Protein AF-A0A137S9W8-F1 (afdb_monomer)

Secondary structure (DSSP, 8-state):
---S-S-TT--EEHHHH---TTEEE-SS-EE--GGG-S-GGGGEET--TT-SSS--EEE-SS-EE-TT--EE-STTTT--TTSS--S-GGGS--GGGTTPPP-------EEE-TTSGGGEEEETTTTEEEEESS-HHHHHHHHHH-GGGS-HHHHHHHHHHHTSS-HHHHHHHHHHHT--

Foldseek 3Di:
DAAPDPDQVDWDACVVFDDQPLEAEEAQATERARVPRDTCNVLEPPRDSPDPPFAGEYAYYPHYHYHNHHDDTQALVQQAPPDPGRDNLVPPPDPVSPVPDRSGDGPHHHHAYHNGDQQFDWDDVVIDTDDGPDDPVLSVLCVVLVVVPADPVLCVVCVVVVPDPPSVVVSVSSVPPVVD

Sequence (180 aa):
MNNYFESPFVGKSLKEQVTNPNIIVGEHSYYSGYYHNHSFDDCARYLLPDRTDVDKLIIGSYCSIGSGAVFMMAGHQGHQPQWISTFPFFYQGNENFADAKDGFQRAGDTVIGNDVEPYSIVGSNPAKHIRYRFTEQKIAILLEIQWWTWTEEQLKGAMPLMCSEDIDGLHRYWQNQVLE

pLDDT: mean 89.84, std 10.98, range [37.12, 98.44]

Solvent-accessible surface area (backbone atoms only — not comparable to full-atom values): 10707 Å² total; per-residue (Å²): 132,78,57,71,37,94,40,85,88,50,60,45,52,41,81,81,54,57,74,44,78,46,55,46,72,33,59,83,13,30,40,34,30,36,92,58,27,52,59,63,50,75,26,44,37,72,59,61,60,90,54,85,93,59,62,34,43,37,37,30,30,57,28,85,42,63,53,72,54,77,46,86,45,50,45,48,75,24,36,31,86,88,48,100,58,49,70,48,50,51,78,65,84,47,78,94,36,69,86,44,66,81,41,62,47,80,74,59,64,48,76,39,39,52,60,29,50,91,48,47,41,69,48,73,89,75,74,38,84,72,46,63,78,60,55,73,70,58,46,51,52,51,68,69,66,42,70,91,77,53,53,72,69,58,46,61,74,41,42,75,41,75,75,52,88,48,60,68,57,44,51,53,45,41,63,69,71,68,72,109

Mean predicted aligned error: 6.51 Å

Structure (mmCIF, N/CA/C/O backbone):
data_AF-A0A137S9W8-F1
#
_entry.id   AF-A0A137S9W8-F1
#
loop_
_atom_site.group_PDB
_atom_site.id
_atom_site.type_symbol
_atom_site.label_atom_id
_atom_site.label_alt_id
_atom_site.label_comp_id
_atom_site.label_asym_id
_atom_site.label_entity_id
_atom_site.label_seq_id
_atom_site.pdbx_PDB_ins_code
_atom_site.Cartn_x
_atom_site.Cartn_y
_atom_site.Cartn_z
_atom_site.occupancy
_atom_site.B_iso_or_equiv
_atom_site.auth_seq_id
_atom_site.auth_comp_id
_atom_site.auth_asym_id
_atom_site.auth_atom_id
_atom_site.pdbx_PDB_model_num
ATOM 1 N N . MET A 1 1 ? 17.207 18.873 -1.530 1.00 61.81 1 MET A N 1
ATOM 2 C CA . MET A 1 1 ? 15.751 18.654 -1.642 1.00 61.81 1 MET A CA 1
ATOM 3 C C . MET A 1 1 ? 15.122 19.144 -0.359 1.00 61.81 1 MET A C 1
ATOM 5 O O . MET A 1 1 ? 15.676 18.853 0.695 1.00 61.81 1 MET A O 1
ATOM 9 N N . ASN A 1 2 ? 14.035 19.908 -0.445 1.00 86.75 2 ASN A N 1
ATOM 10 C CA . ASN A 1 2 ? 13.239 20.214 0.741 1.00 86.75 2 ASN A CA 1
ATOM 11 C C . ASN A 1 2 ? 12.493 18.951 1.173 1.00 86.75 2 ASN A C 1
ATOM 13 O O . ASN A 1 2 ? 12.086 18.158 0.3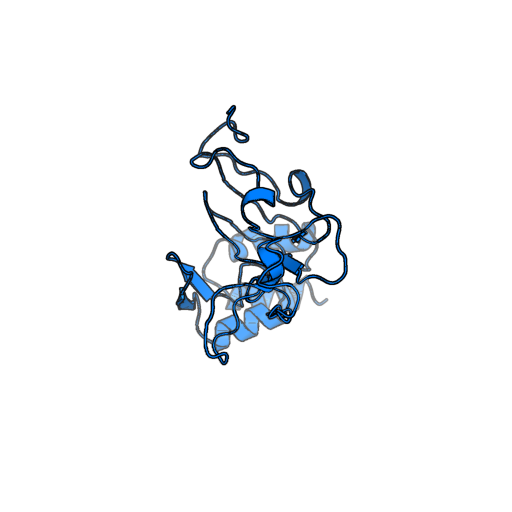27 1.00 86.75 2 ASN A O 1
ATOM 17 N N . ASN A 1 3 ? 12.359 18.758 2.481 1.00 93.81 3 ASN A N 1
ATOM 18 C CA . ASN A 1 3 ? 11.607 17.644 3.038 1.00 93.81 3 ASN A CA 1
ATOM 19 C C . ASN A 1 3 ? 10.111 17.854 2.763 1.00 93.81 3 ASN A C 1
ATOM 21 O O . ASN A 1 3 ? 9.581 18.926 3.051 1.00 93.81 3 ASN A O 1
ATOM 25 N N . TYR A 1 4 ? 9.437 16.848 2.201 1.00 96.31 4 TYR A N 1
ATOM 26 C CA . TYR A 1 4 ? 7.989 16.867 1.991 1.00 96.31 4 TYR A CA 1
ATOM 27 C C . TYR A 1 4 ? 7.207 16.862 3.317 1.00 96.31 4 TYR A C 1
ATOM 29 O O . TYR A 1 4 ? 6.044 17.275 3.353 1.00 96.31 4 TYR A O 1
ATOM 37 N N . PHE A 1 5 ? 7.834 16.416 4.409 1.00 95.56 5 PHE A N 1
ATOM 38 C CA . PHE A 1 5 ? 7.269 16.378 5.754 1.00 95.56 5 PHE A CA 1
ATOM 39 C C . PHE A 1 5 ? 7.909 17.439 6.645 1.00 95.56 5 PHE A C 1
ATOM 41 O O . PHE A 1 5 ? 9.123 17.632 6.645 1.00 95.56 5 PHE A O 1
ATOM 48 N N . GLU A 1 6 ? 7.083 18.090 7.456 1.00 94.38 6 GLU A N 1
ATOM 49 C CA . GLU A 1 6 ? 7.524 19.147 8.371 1.00 94.38 6 GLU A CA 1
ATOM 50 C C . GLU A 1 6 ? 8.151 18.587 9.655 1.00 94.38 6 GLU A C 1
ATOM 52 O O . GLU A 1 6 ? 8.977 19.242 10.285 1.00 94.38 6 GLU A O 1
ATOM 57 N N . SER A 1 7 ? 7.765 17.371 10.053 1.00 94.31 7 SER A N 1
ATOM 58 C CA . SER A 1 7 ? 8.156 16.759 11.324 1.00 94.31 7 SER A CA 1
ATOM 59 C C . SER A 1 7 ? 8.219 15.230 11.219 1.00 94.31 7 SER A C 1
ATOM 61 O O . SER A 1 7 ? 7.391 14.641 10.522 1.00 94.31 7 SER A O 1
ATOM 63 N N . PRO A 1 8 ? 9.130 14.558 11.952 1.00 90.94 8 PRO A N 1
ATOM 64 C CA . PRO A 1 8 ? 9.167 13.095 12.039 1.00 90.94 8 PRO A CA 1
ATOM 65 C C . PRO A 1 8 ? 7.944 12.480 12.731 1.00 90.94 8 PRO A C 1
ATOM 67 O O . PRO A 1 8 ? 7.713 11.279 12.606 1.00 90.94 8 PRO A O 1
ATOM 70 N N . PHE A 1 9 ? 7.157 13.286 13.446 1.00 89.12 9 PHE A N 1
ATOM 71 C CA . PHE A 1 9 ? 5.986 12.832 14.201 1.00 89.12 9 PHE A CA 1
ATOM 72 C C . PHE A 1 9 ? 4.659 13.100 13.482 1.00 89.12 9 PHE A C 1
ATOM 74 O O . PHE A 1 9 ? 3.606 12.748 14.005 1.00 89.12 9 PHE A O 1
ATOM 81 N N . VAL A 1 10 ? 4.696 13.727 12.302 1.00 88.19 10 VAL A N 1
ATOM 82 C CA . VAL A 1 10 ? 3.500 14.109 11.545 1.00 88.19 10 VAL A CA 1
ATOM 83 C C . VAL A 1 10 ? 3.519 13.401 10.196 1.00 88.19 10 VAL A C 1
ATOM 85 O O . VAL A 1 10 ? 4.275 13.761 9.294 1.00 88.19 10 VAL A O 1
ATOM 88 N N . GLY A 1 11 ? 2.684 12.370 10.075 1.00 92.44 11 GLY A N 1
ATOM 89 C CA . GLY A 1 11 ? 2.387 11.737 8.795 1.00 92.44 11 GLY A CA 1
ATOM 90 C C . GLY A 1 11 ? 1.404 12.563 7.965 1.00 92.44 11 GLY A C 1
ATOM 91 O O . GLY A 1 11 ? 0.749 13.469 8.478 1.00 92.44 11 GLY A O 1
ATOM 92 N N . LYS A 1 12 ? 1.289 12.230 6.680 1.00 96.50 12 LYS A N 1
ATOM 93 C CA . LYS A 1 12 ? 0.301 12.811 5.762 1.00 96.50 12 LYS A CA 1
ATOM 94 C C . LYS A 1 12 ? -0.620 11.723 5.235 1.00 96.50 12 LYS A C 1
ATOM 96 O O . LYS A 1 12 ? -0.167 10.597 5.006 1.00 96.50 12 LYS A O 1
ATOM 101 N N . SER A 1 13 ? -1.890 12.061 5.023 1.00 97.00 13 SER A N 1
ATOM 102 C CA . SER A 1 13 ? -2.859 11.150 4.410 1.00 97.00 13 SER A CA 1
ATOM 103 C C . SER A 1 13 ? -2.368 10.715 3.032 1.00 97.00 13 SER A C 1
ATOM 105 O O . SER A 1 13 ? -1.780 11.511 2.295 1.00 97.00 13 SER A O 1
ATOM 107 N N . LEU A 1 14 ? -2.583 9.451 2.663 1.00 97.69 14 LEU A N 1
ATOM 108 C CA . LEU A 1 14 ? -2.255 8.986 1.316 1.00 97.69 14 LEU A CA 1
ATOM 109 C C . LEU A 1 14 ? -3.100 9.710 0.263 1.00 97.69 14 LEU A C 1
ATOM 111 O O . LEU A 1 14 ? -2.572 10.118 -0.766 1.00 97.69 14 LEU A O 1
ATOM 115 N N . LYS A 1 15 ? -4.380 9.962 0.554 1.00 97.31 15 LYS A N 1
ATOM 116 C CA . LYS A 1 15 ? -5.298 10.660 -0.359 1.00 97.31 15 LYS A CA 1
ATOM 117 C C . LYS A 1 15 ? -4.879 12.085 -0.709 1.00 97.31 15 LYS A C 1
ATOM 119 O O . LYS A 1 15 ? -5.271 12.593 -1.750 1.00 97.31 15 LYS A O 1
ATOM 124 N N . GLU A 1 16 ? -4.116 12.732 0.165 1.00 95.56 16 GLU A N 1
ATOM 125 C CA . GLU A 1 16 ? -3.666 14.113 -0.028 1.00 95.56 16 GLU A CA 1
ATOM 126 C C . GLU A 1 16 ? -2.379 14.211 -0.855 1.00 95.56 16 GLU A C 1
ATOM 128 O O . GLU A 1 16 ? -2.072 15.278 -1.383 1.00 95.56 16 GLU A O 1
ATOM 133 N N . GLN A 1 17 ? -1.600 13.128 -0.935 1.00 95.69 17 GLN A N 1
ATOM 134 C CA . GLN A 1 17 ? -0.246 13.158 -1.497 1.00 95.69 17 GLN A CA 1
ATOM 135 C C . GLN A 1 17 ? -0.033 12.229 -2.693 1.00 95.69 17 GLN A C 1
ATOM 137 O O . GLN A 1 17 ? 0.953 12.407 -3.403 1.00 95.69 17 GLN A O 1
ATOM 142 N N . VAL A 1 18 ? -0.902 11.233 -2.890 1.00 98.25 18 VAL A N 1
ATOM 143 C CA . VAL A 1 18 ? -0.836 10.330 -4.043 1.00 98.25 18 VAL A CA 1
ATOM 144 C C . VAL A 1 18 ? -1.299 11.067 -5.289 1.00 98.25 18 VAL A C 1
ATOM 146 O O . VAL A 1 18 ? -2.409 11.597 -5.325 1.00 98.25 18 VAL A O 1
ATOM 149 N N . THR A 1 19 ? -0.457 11.075 -6.320 1.00 98.25 19 THR A N 1
ATOM 150 C CA . THR A 1 19 ? -0.783 11.675 -7.622 1.00 98.25 19 THR A CA 1
ATOM 151 C C . THR A 1 19 ? -0.731 10.669 -8.766 1.00 98.25 19 THR A C 1
ATOM 153 O O . THR A 1 19 ? -1.344 10.897 -9.810 1.00 98.25 19 THR A O 1
ATOM 156 N N . ASN A 1 20 ? -0.059 9.529 -8.582 1.00 98.44 20 ASN A N 1
ATOM 157 C CA . ASN A 1 20 ? -0.002 8.480 -9.593 1.00 98.44 20 ASN A CA 1
ATOM 158 C C . ASN A 1 20 ? -1.356 7.740 -9.695 1.00 98.44 20 ASN A C 1
ATOM 160 O O . ASN A 1 20 ? -1.770 7.106 -8.723 1.00 98.44 20 ASN A O 1
ATOM 164 N N . PRO A 1 21 ? -2.035 7.739 -10.862 1.00 98.12 21 PRO A N 1
ATOM 165 C CA . PRO A 1 21 ? -3.372 7.152 -11.007 1.00 98.12 21 PRO A CA 1
ATOM 166 C C . PRO A 1 21 ? -3.396 5.620 -10.888 1.00 98.12 21 PRO A C 1
ATOM 168 O O . PRO A 1 21 ? -4.468 5.031 -10.759 1.00 98.12 21 PRO A O 1
ATOM 171 N N . ASN A 1 22 ? -2.235 4.959 -10.930 1.00 98.19 22 ASN A N 1
ATOM 172 C CA . ASN A 1 22 ? -2.118 3.521 -10.690 1.00 98.19 22 ASN A CA 1
ATOM 173 C C . ASN A 1 22 ? -1.887 3.168 -9.211 1.00 98.19 22 ASN A C 1
ATOM 175 O O . ASN A 1 22 ? -1.711 1.989 -8.896 1.00 98.19 22 ASN A O 1
ATOM 179 N N . ILE A 1 23 ? -1.897 4.158 -8.312 1.00 98.31 23 ILE A N 1
ATOM 180 C CA . ILE A 1 23 ? -1.929 3.960 -6.863 1.00 98.31 23 ILE A CA 1
ATOM 181 C C . ILE A 1 23 ? -3.347 4.265 -6.371 1.00 98.31 23 ILE A C 1
ATOM 183 O O . ILE A 1 23 ? -3.824 5.394 -6.458 1.00 98.31 23 ILE A O 1
ATOM 187 N N . ILE A 1 24 ? -4.029 3.253 -5.843 1.00 97.88 24 ILE A N 1
ATOM 188 C CA . ILE A 1 24 ? -5.391 3.356 -5.311 1.00 97.88 24 ILE A CA 1
ATOM 189 C C . ILE A 1 24 ? -5.303 3.243 -3.793 1.00 97.88 24 ILE A C 1
ATOM 191 O O . ILE A 1 24 ? -4.719 2.286 -3.288 1.00 97.88 24 ILE A O 1
ATOM 195 N N . VAL A 1 25 ? -5.870 4.206 -3.063 1.00 97.31 25 VAL A N 1
ATOM 196 C CA . VAL A 1 25 ? -5.729 4.290 -1.601 1.00 97.31 25 VAL A CA 1
ATOM 197 C C . VAL A 1 25 ? -7.073 4.426 -0.89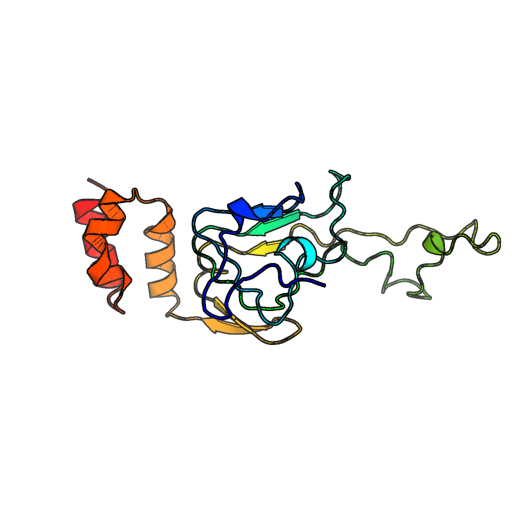0 1.00 97.31 25 VAL A C 1
ATOM 199 O O . VAL A 1 25 ? -7.944 5.186 -1.319 1.00 97.31 25 VAL A O 1
ATOM 202 N N . GLY A 1 26 ? -7.231 3.683 0.205 1.00 94.06 26 GLY A N 1
ATOM 203 C CA . GLY A 1 26 ? -8.382 3.746 1.098 1.00 94.06 26 GLY A CA 1
ATOM 204 C C . GLY A 1 26 ? -8.362 4.950 2.043 1.00 94.06 26 GLY A C 1
ATOM 205 O O . GLY A 1 26 ? -7.445 5.775 2.036 1.00 94.06 26 GLY A O 1
ATOM 206 N N . GLU A 1 27 ? -9.402 5.058 2.865 1.00 92.06 27 GLU A N 1
ATOM 207 C CA . GLU A 1 27 ? -9.565 6.138 3.844 1.00 92.06 27 GLU A CA 1
ATOM 208 C C . GLU A 1 27 ? -8.581 6.010 5.007 1.00 92.06 27 GLU A C 1
ATOM 210 O O . GLU A 1 27 ? -8.209 4.908 5.405 1.00 92.06 27 GLU A O 1
ATOM 215 N N . HIS A 1 28 ? -8.195 7.142 5.598 1.00 93.50 28 HIS A N 1
ATOM 216 C CA . HIS A 1 28 ? -7.375 7.234 6.820 1.00 93.50 28 HIS A CA 1
ATOM 217 C C . HIS A 1 28 ? -5.979 6.585 6.769 1.00 93.50 28 HIS A C 1
ATOM 219 O O . HIS A 1 28 ? -5.203 6.733 7.713 1.00 93.50 28 HIS A O 1
ATOM 225 N N . SER A 1 29 ? -5.625 5.910 5.676 1.00 95.25 29 SER A N 1
ATOM 226 C CA . SER A 1 29 ? -4.279 5.410 5.436 1.00 95.25 29 SER A CA 1
ATOM 227 C C . SER A 1 29 ? -3.311 6.573 5.275 1.00 95.25 29 SER A C 1
ATOM 229 O O . SER A 1 29 ? -3.600 7.549 4.575 1.00 95.25 29 SER A O 1
ATOM 231 N N . TYR A 1 30 ? -2.147 6.475 5.909 1.00 96.31 30 TYR A N 1
ATOM 232 C CA . TYR A 1 30 ? -1.172 7.559 5.932 1.00 96.31 30 TYR A CA 1
ATOM 233 C C . TYR A 1 30 ? 0.259 7.052 5.756 1.00 96.31 30 TYR A C 1
ATOM 235 O O . TYR A 1 30 ? 0.585 5.894 6.027 1.00 96.31 30 TYR A O 1
ATOM 243 N N . TYR A 1 31 ? 1.130 7.961 5.326 1.00 97.06 31 TYR A N 1
ATOM 244 C CA . TYR A 1 31 ? 2.568 7.742 5.223 1.00 97.06 31 TYR A CA 1
ATOM 245 C C . TYR A 1 31 ? 3.316 8.782 6.058 1.00 97.06 31 TYR A C 1
ATOM 247 O O . TYR A 1 31 ? 3.021 9.976 5.980 1.00 97.06 31 TYR A O 1
ATOM 255 N N . SER A 1 32 ? 4.283 8.335 6.864 1.00 95.94 32 SER A N 1
ATOM 256 C CA . SER A 1 32 ? 5.193 9.210 7.616 1.00 95.94 32 SER A CA 1
ATOM 257 C C . SER A 1 32 ? 6.607 9.111 7.051 1.00 95.94 32 SER A C 1
ATOM 259 O O . SER A 1 32 ? 7.391 8.241 7.426 1.00 95.94 32 SER A O 1
ATOM 261 N N . GLY A 1 33 ? 6.929 9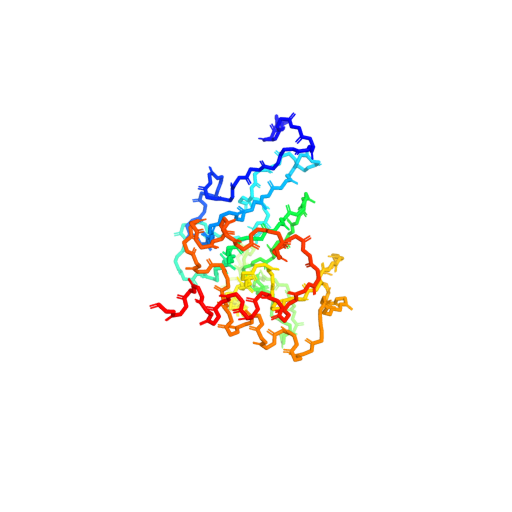.992 6.102 1.00 95.94 33 GLY A N 1
ATOM 262 C CA . GLY A 1 33 ? 8.127 9.899 5.266 1.00 95.94 33 GLY A CA 1
ATOM 263 C C . GLY A 1 33 ? 9.291 10.812 5.642 1.00 95.94 33 GLY A C 1
ATOM 264 O O . GLY A 1 33 ? 10.243 10.885 4.871 1.00 95.94 33 GLY A O 1
ATOM 265 N N . TYR A 1 34 ? 9.266 11.476 6.801 1.00 95.81 34 TYR A N 1
ATOM 266 C CA . TYR A 1 34 ? 10.236 12.525 7.159 1.00 95.81 34 TYR A CA 1
ATOM 267 C C . TYR A 1 34 ? 11.708 12.143 6.958 1.00 95.81 34 TYR A C 1
ATOM 269 O O . TYR A 1 34 ? 12.477 12.951 6.449 1.00 95.81 34 TYR A O 1
ATOM 277 N N . TYR A 1 35 ? 12.114 10.919 7.302 1.00 95.25 35 TYR A N 1
ATOM 278 C CA . TYR A 1 35 ? 13.513 10.491 7.174 1.00 95.25 35 TYR A CA 1
ATOM 279 C C . TYR A 1 35 ? 13.955 10.200 5.729 1.00 95.25 35 TYR A C 1
ATOM 281 O O . TYR A 1 35 ? 15.146 10.020 5.489 1.00 95.25 35 TYR A O 1
ATOM 289 N N . HIS A 1 36 ? 13.022 10.177 4.773 1.00 96.19 36 HIS A N 1
ATOM 290 C CA . HIS A 1 36 ? 13.279 9.893 3.356 1.00 96.19 36 HIS A CA 1
ATOM 291 C C . HIS A 1 36 ? 12.888 11.050 2.424 1.00 96.19 36 HIS A C 1
ATOM 293 O O . HIS A 1 36 ? 13.151 10.984 1.227 1.00 96.19 36 HIS A O 1
ATOM 299 N N . ASN A 1 37 ? 12.353 12.146 2.971 1.00 96.94 37 ASN A N 1
ATOM 300 C CA . ASN A 1 37 ? 12.067 13.429 2.315 1.00 96.94 37 ASN A CA 1
ATOM 301 C C . ASN A 1 37 ? 11.021 13.433 1.187 1.00 96.94 37 ASN A C 1
ATOM 303 O O . ASN A 1 37 ? 10.438 14.487 0.951 1.00 96.94 37 ASN A O 1
ATOM 307 N N . HIS A 1 38 ? 10.798 12.327 0.482 1.00 97.06 38 HIS A N 1
ATOM 308 C CA . HIS A 1 38 ? 9.877 12.235 -0.654 1.00 97.06 38 HIS A CA 1
ATOM 309 C C . HIS A 1 38 ? 8.438 11.921 -0.222 1.00 97.06 38 HIS A C 1
ATOM 311 O O . HIS A 1 38 ? 8.230 11.310 0.826 1.00 97.06 38 HIS A O 1
ATOM 317 N N . SER A 1 39 ? 7.447 12.307 -1.034 1.00 97.38 39 SER A N 1
ATOM 318 C CA . SER A 1 39 ? 6.044 11.908 -0.841 1.00 97.38 39 SER A CA 1
ATOM 319 C C . SER A 1 39 ? 5.842 10.411 -1.124 1.00 97.38 39 SER A C 1
ATOM 321 O O . SER A 1 39 ? 6.783 9.685 -1.461 1.00 97.38 39 SER A O 1
ATOM 323 N N . PHE A 1 40 ? 4.610 9.931 -0.952 1.00 98.19 40 PHE A N 1
ATOM 324 C CA . PHE A 1 40 ? 4.293 8.514 -1.118 1.00 98.19 40 PHE A CA 1
ATOM 325 C C . PHE A 1 40 ? 4.455 7.975 -2.548 1.00 98.19 40 PHE A C 1
ATOM 327 O O . PHE A 1 40 ? 4.769 6.799 -2.699 1.00 98.19 40 PHE A O 1
ATOM 334 N N . ASP A 1 41 ? 4.285 8.790 -3.594 1.00 98.00 41 ASP A N 1
ATOM 335 C CA . ASP A 1 41 ? 4.400 8.302 -4.981 1.00 98.00 41 ASP A CA 1
ATOM 336 C C . ASP A 1 41 ? 5.766 7.647 -5.253 1.00 98.00 41 ASP A C 1
ATOM 338 O O . ASP A 1 41 ? 5.838 6.596 -5.888 1.00 98.00 41 ASP A O 1
ATOM 342 N N . ASP A 1 42 ? 6.839 8.192 -4.672 1.00 97.31 42 ASP A N 1
ATOM 343 C CA . ASP A 1 42 ? 8.203 7.666 -4.813 1.00 97.31 42 ASP A CA 1
ATOM 344 C C . ASP A 1 42 ? 8.438 6.347 -4.042 1.00 97.31 42 ASP A C 1
ATOM 346 O O . ASP A 1 42 ? 9.441 5.658 -4.259 1.00 97.31 42 ASP A O 1
ATOM 350 N N . CYS A 1 43 ? 7.509 5.943 -3.165 1.00 96.56 43 CYS A N 1
ATOM 351 C CA . CYS A 1 43 ? 7.513 4.604 -2.575 1.00 96.56 43 CYS A CA 1
ATOM 352 C C . CYS A 1 43 ? 7.160 3.526 -3.616 1.00 96.56 43 CYS A C 1
ATOM 354 O O . CYS A 1 43 ? 7.626 2.391 -3.483 1.00 96.56 43 CYS A O 1
ATOM 356 N N . ALA A 1 44 ? 6.367 3.852 -4.645 1.00 96.62 44 ALA A N 1
ATOM 357 C CA . ALA A 1 44 ? 5.959 2.935 -5.711 1.00 96.62 44 ALA A CA 1
ATOM 358 C C . ALA A 1 44 ? 6.957 2.968 -6.881 1.00 96.62 44 ALA A C 1
ATOM 360 O O . ALA A 1 44 ? 6.780 3.649 -7.892 1.00 96.62 44 ALA A O 1
ATOM 361 N N . ARG A 1 45 ? 8.044 2.206 -6.750 1.00 95.69 45 ARG A N 1
ATOM 362 C CA . ARG A 1 45 ? 9.143 2.230 -7.721 1.00 95.69 45 ARG A CA 1
ATOM 363 C C . ARG A 1 45 ? 8.742 1.562 -9.030 1.00 95.69 45 ARG A C 1
ATOM 365 O O . ARG A 1 45 ? 8.212 0.455 -9.015 1.00 95.69 45 ARG A O 1
ATOM 372 N N . TYR A 1 46 ? 9.094 2.200 -10.148 1.00 95.50 46 TYR A N 1
ATOM 373 C CA . TYR A 1 46 ? 8.816 1.741 -11.520 1.00 95.50 46 TYR A CA 1
ATOM 374 C C . TYR A 1 46 ? 7.329 1.720 -11.906 1.00 95.50 46 TYR A C 1
ATOM 376 O O . TYR A 1 46 ? 6.956 1.087 -12.892 1.00 95.50 46 TYR A O 1
ATOM 384 N N . LEU A 1 47 ? 6.467 2.420 -11.163 1.00 96.50 47 LEU A N 1
ATOM 385 C CA . LEU A 1 47 ? 5.052 2.519 -11.498 1.00 96.50 47 LEU A CA 1
ATOM 386 C C . LEU A 1 47 ? 4.797 3.675 -12.465 1.00 96.50 47 LEU A C 1
ATOM 388 O O . LEU A 1 47 ? 4.767 4.837 -12.067 1.00 96.50 47 LEU A O 1
ATOM 392 N N . LEU A 1 48 ? 4.601 3.355 -13.741 1.00 95.56 48 LEU A N 1
ATOM 393 C CA . LEU A 1 48 ? 4.354 4.359 -14.776 1.00 95.56 48 LEU A CA 1
ATOM 394 C C . LEU A 1 48 ? 2.974 5.019 -14.579 1.00 95.56 48 LEU A C 1
ATOM 396 O O . LEU A 1 48 ? 1.974 4.299 -14.565 1.00 95.56 48 LEU A O 1
ATOM 400 N N . PRO A 1 49 ? 2.886 6.354 -14.418 1.00 97.31 49 PRO A N 1
ATOM 401 C CA . PRO A 1 49 ? 1.616 7.049 -14.189 1.00 97.31 49 PRO A CA 1
ATOM 402 C C . PRO A 1 49 ? 0.787 7.244 -15.468 1.00 97.31 49 PRO A C 1
ATOM 404 O O . PRO A 1 49 ? -0.410 7.495 -15.401 1.00 97.31 49 PRO A O 1
ATOM 407 N N . ASP A 1 50 ? 1.413 7.143 -16.637 1.00 96.69 50 ASP A N 1
ATOM 408 C CA . ASP A 1 50 ? 0.838 7.428 -17.954 1.00 96.69 50 ASP A CA 1
ATOM 409 C C . ASP A 1 50 ? 0.312 6.179 -18.682 1.00 96.69 50 ASP A C 1
ATOM 411 O O . ASP A 1 50 ? -0.281 6.283 -19.756 1.00 96.69 50 ASP A O 1
ATOM 415 N N . ARG A 1 51 ? 0.487 4.991 -18.091 1.00 93.88 51 ARG A N 1
ATOM 416 C CA . ARG A 1 51 ? 0.033 3.713 -18.652 1.00 93.88 51 ARG A CA 1
ATOM 417 C C . ARG A 1 51 ? -1.101 3.105 -17.845 1.00 93.88 51 ARG A C 1
ATOM 419 O O . ARG A 1 51 ? -1.070 3.097 -16.623 1.00 93.88 51 ARG A O 1
ATOM 426 N N . THR A 1 52 ? -2.086 2.524 -18.522 1.00 93.12 52 THR A N 1
ATOM 427 C CA . THR A 1 52 ? -3.226 1.848 -17.874 1.00 93.12 52 THR A CA 1
ATOM 428 C C . THR A 1 52 ? -3.097 0.326 -17.855 1.00 93.12 52 THR A C 1
ATOM 430 O O . THR A 1 52 ? -3.764 -0.339 -17.061 1.00 93.12 52 THR A O 1
ATOM 433 N N . ASP A 1 53 ? -2.206 -0.220 -18.68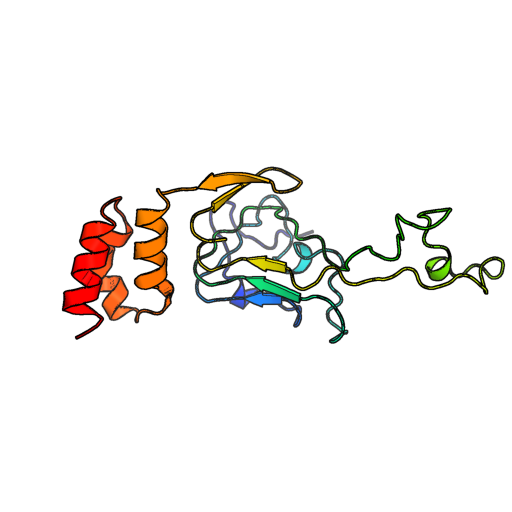2 1.00 92.31 53 ASP A N 1
ATOM 434 C CA . ASP A 1 53 ? -1.947 -1.644 -18.902 1.00 92.31 53 ASP A CA 1
ATOM 435 C C . ASP A 1 53 ? -0.789 -2.200 -18.047 1.00 92.31 53 ASP A C 1
ATOM 437 O O . ASP A 1 53 ? -0.237 -3.265 -18.332 1.00 92.31 53 ASP A O 1
ATOM 441 N N . VAL A 1 54 ? -0.454 -1.494 -16.966 1.00 93.00 54 VAL A N 1
ATOM 442 C CA . VAL A 1 54 ? 0.523 -1.895 -15.946 1.00 93.00 54 VAL A CA 1
ATOM 443 C C . VAL A 1 54 ? -0.167 -2.389 -14.673 1.00 93.00 54 VAL A C 1
ATOM 445 O O . VAL A 1 54 ? -1.350 -2.118 -14.437 1.00 93.00 54 VAL A O 1
ATOM 448 N N . ASP A 1 55 ? 0.596 -3.116 -13.857 1.00 93.25 55 ASP A N 1
ATOM 449 C CA . ASP A 1 55 ? 0.200 -3.503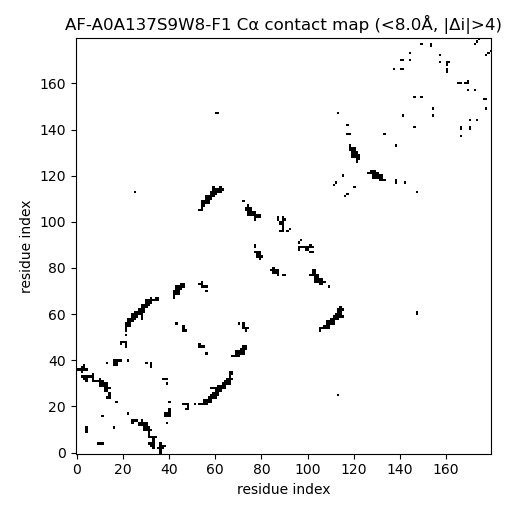 -12.499 1.00 93.25 55 ASP A CA 1
ATOM 450 C C . ASP A 1 55 ? -0.062 -2.267 -11.631 1.00 93.25 55 ASP A C 1
ATOM 452 O O . ASP A 1 55 ? 0.602 -1.241 -11.789 1.00 93.25 55 ASP A O 1
ATOM 456 N N . LYS A 1 56 ? -1.023 -2.368 -10.714 1.00 95.94 56 LYS A N 1
ATOM 457 C CA . LYS A 1 56 ? -1.412 -1.292 -9.791 1.00 95.94 56 LYS A CA 1
ATOM 458 C C . LYS A 1 56 ? -0.929 -1.566 -8.376 1.00 95.94 56 LYS A C 1
ATOM 460 O O . LYS A 1 56 ? -0.706 -2.713 -7.993 1.00 95.94 56 LYS A O 1
ATOM 465 N N . LEU A 1 57 ? -0.785 -0.501 -7.593 1.00 95.75 57 LEU A N 1
ATOM 466 C CA . LEU A 1 57 ? -0.612 -0.578 -6.145 1.00 95.75 57 LEU A CA 1
ATOM 467 C C . LEU A 1 57 ? -1.939 -0.203 -5.486 1.00 95.75 57 LEU A C 1
ATOM 469 O O . LEU A 1 57 ? -2.401 0.925 -5.623 1.00 95.75 57 LEU A O 1
ATOM 473 N N . ILE A 1 58 ? -2.556 -1.143 -4.780 1.00 95.25 58 ILE A N 1
ATOM 474 C CA . ILE A 1 58 ? -3.848 -0.958 -4.120 1.00 95.25 58 ILE A CA 1
ATOM 475 C C . ILE A 1 58 ? -3.621 -1.062 -2.617 1.00 95.25 58 ILE A C 1
ATOM 477 O O . ILE A 1 58 ? -3.124 -2.077 -2.139 1.00 95.25 58 ILE A O 1
ATOM 481 N N . ILE A 1 59 ? -3.969 -0.018 -1.873 1.00 93.88 59 ILE A N 1
ATOM 482 C CA . ILE A 1 59 ? -3.799 0.067 -0.421 1.00 93.88 59 ILE A CA 1
ATOM 483 C C . ILE A 1 59 ? -5.162 0.326 0.203 1.00 93.88 59 ILE A C 1
ATOM 485 O O . ILE A 1 59 ? -5.833 1.291 -0.152 1.00 93.88 59 ILE A O 1
ATOM 489 N N . GLY A 1 60 ? -5.569 -0.530 1.135 1.00 91.50 60 GLY A N 1
ATOM 490 C CA . GLY A 1 60 ? -6.819 -0.398 1.872 1.00 91.50 60 GLY A CA 1
ATOM 491 C C . GLY A 1 60 ? -6.854 0.810 2.808 1.00 91.50 60 GLY A C 1
ATOM 492 O O . GLY A 1 60 ? -5.958 1.656 2.818 1.00 91.50 60 GLY A O 1
ATOM 493 N N . SER A 1 61 ? -7.912 0.896 3.605 1.00 90.56 61 SER A N 1
ATOM 494 C CA . SER A 1 61 ? -8.114 1.911 4.637 1.00 90.56 61 SER A CA 1
ATOM 495 C C . SER A 1 61 ? -7.325 1.601 5.918 1.00 90.56 61 SER A C 1
ATOM 497 O O . SER A 1 61 ? -6.971 0.449 6.183 1.00 90.56 61 SER A O 1
ATOM 499 N N . TYR A 1 62 ? -7.075 2.632 6.728 1.00 89.62 62 TYR A N 1
ATOM 500 C CA . TYR A 1 62 ? -6.435 2.558 8.051 1.00 89.62 62 TYR A CA 1
ATOM 501 C C . TYR A 1 62 ? -5.022 1.936 8.076 1.00 89.62 62 TYR A C 1
ATOM 503 O O . TYR A 1 62 ? -4.571 1.426 9.097 1.00 89.62 62 TYR A O 1
ATOM 511 N N . CYS A 1 63 ? -4.281 1.998 6.969 1.00 89.75 63 CYS A N 1
ATOM 512 C CA . CYS A 1 63 ? -2.892 1.543 6.911 1.00 89.75 63 CYS A CA 1
ATOM 513 C C . CYS A 1 63 ? -1.921 2.594 7.469 1.00 89.75 63 CYS A C 1
ATOM 515 O O . CYS A 1 63 ? -1.993 3.777 7.133 1.00 89.75 63 CYS A O 1
ATOM 517 N N . SER A 1 64 ? -0.945 2.139 8.257 1.00 89.06 64 SER A N 1
ATOM 518 C CA . SER A 1 64 ? 0.145 2.970 8.783 1.00 89.06 64 SER A CA 1
ATOM 519 C C . SER A 1 64 ? 1.449 2.643 8.057 1.00 89.06 64 SER A C 1
ATOM 521 O O . SER A 1 64 ? 2.017 1.572 8.271 1.00 89.06 64 SER A O 1
ATOM 523 N N . ILE A 1 65 ? 1.941 3.544 7.200 1.00 91.56 65 ILE A N 1
ATOM 524 C CA . ILE A 1 65 ? 3.145 3.291 6.394 1.00 91.56 65 ILE A CA 1
ATOM 525 C C . ILE A 1 65 ? 4.335 4.095 6.925 1.00 91.56 65 ILE A C 1
ATOM 527 O O . ILE A 1 65 ? 4.320 5.327 6.987 1.00 91.56 65 ILE A O 1
ATOM 531 N N . GLY A 1 66 ? 5.386 3.372 7.312 1.00 89.38 66 GLY A N 1
ATOM 532 C CA . GLY A 1 66 ? 6.616 3.939 7.857 1.00 89.38 66 GLY A CA 1
ATOM 533 C C . GLY A 1 66 ? 7.549 4.520 6.794 1.00 89.38 66 GLY A C 1
ATOM 534 O O . GLY A 1 66 ? 7.503 4.142 5.624 1.00 89.38 66 GLY A O 1
ATOM 535 N N . SER A 1 67 ? 8.424 5.425 7.233 1.00 93.38 67 SER A N 1
ATOM 536 C CA . SER A 1 67 ? 9.367 6.155 6.381 1.00 93.38 67 SER A CA 1
ATOM 537 C C . SER A 1 67 ? 10.230 5.226 5.524 1.00 93.38 67 SER A C 1
ATOM 539 O O . SER A 1 67 ? 10.880 4.328 6.056 1.00 93.38 67 SER A O 1
ATOM 541 N N . GLY A 1 68 ? 10.269 5.475 4.210 1.00 90.19 68 GLY A N 1
ATOM 542 C CA . GLY A 1 68 ? 11.132 4.736 3.282 1.00 90.19 68 GLY A CA 1
ATOM 543 C C . GLY A 1 68 ? 10.617 3.360 2.872 1.00 90.19 68 GLY A C 1
ATOM 544 O O . GLY A 1 68 ? 11.387 2.570 2.327 1.00 90.19 68 GLY A O 1
ATOM 545 N N . ALA A 1 69 ? 9.340 3.058 3.122 1.00 91.56 69 ALA A N 1
ATOM 546 C CA . ALA 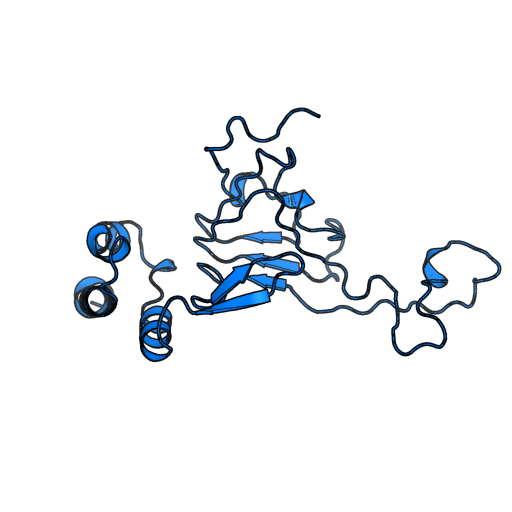A 1 69 ? 8.695 1.881 2.552 1.00 91.56 69 ALA A CA 1
ATOM 547 C C . ALA A 1 69 ? 8.862 1.852 1.023 1.00 91.56 69 ALA A C 1
ATOM 549 O O . ALA A 1 69 ? 8.834 2.891 0.359 1.00 91.56 69 ALA A O 1
ATOM 550 N N . VAL A 1 70 ? 9.039 0.651 0.472 1.00 92.44 70 VAL A N 1
ATOM 551 C CA . VAL A 1 70 ? 9.245 0.438 -0.962 1.00 92.44 70 VAL A CA 1
ATOM 552 C C . VAL A 1 70 ? 8.283 -0.625 -1.461 1.00 92.44 70 VAL A C 1
ATOM 554 O O . VAL A 1 70 ? 8.252 -1.739 -0.940 1.00 92.44 70 VAL A O 1
ATOM 557 N N . PHE A 1 71 ? 7.570 -0.287 -2.528 1.00 92.06 71 PHE A N 1
ATOM 558 C CA . PHE A 1 71 ? 6.758 -1.194 -3.321 1.00 92.06 71 PHE A CA 1
ATOM 559 C C . PHE A 1 71 ? 7.422 -1.309 -4.692 1.00 92.06 71 PHE A C 1
ATOM 561 O O . PHE A 1 71 ? 7.523 -0.329 -5.432 1.00 92.06 71 PHE A O 1
ATOM 568 N N . MET A 1 72 ? 7.957 -2.489 -4.998 1.00 91.62 72 MET A N 1
ATOM 569 C CA . MET A 1 72 ? 8.611 -2.753 -6.279 1.00 91.62 72 MET A CA 1
ATOM 570 C C . MET A 1 72 ? 7.553 -3.131 -7.308 1.00 91.62 72 MET A C 1
ATOM 572 O O . MET A 1 72 ? 6.908 -4.168 -7.169 1.00 91.62 72 MET A O 1
ATOM 576 N N . MET A 1 73 ? 7.387 -2.292 -8.326 1.00 92.69 73 MET A N 1
ATOM 577 C CA . MET A 1 73 ? 6.396 -2.489 -9.382 1.00 92.69 73 MET A CA 1
ATOM 578 C C . MET A 1 73 ? 7.073 -2.934 -10.691 1.00 92.69 73 MET A C 1
ATOM 580 O O . MET A 1 73 ? 8.263 -3.270 -10.721 1.00 92.69 73 MET A O 1
ATOM 584 N N . ALA A 1 74 ? 6.300 -2.936 -11.782 1.00 91.75 74 ALA A N 1
ATOM 585 C CA . ALA A 1 74 ? 6.731 -3.307 -13.133 1.00 91.75 74 ALA A CA 1
ATOM 586 C C . ALA A 1 74 ? 7.183 -4.770 -13.299 1.00 91.75 74 ALA A C 1
ATOM 588 O O . ALA A 1 74 ? 8.056 -5.063 -14.118 1.00 91.75 74 ALA A O 1
ATOM 589 N N . GLY A 1 75 ? 6.551 -5.699 -12.574 1.00 88.81 75 GLY A N 1
ATOM 590 C CA . GLY A 1 75 ? 6.739 -7.136 -12.761 1.00 88.81 75 GLY A CA 1
ATOM 591 C C . GLY A 1 75 ? 8.212 -7.543 -12.785 1.00 88.81 75 GLY A C 1
ATOM 592 O O . GLY A 1 75 ? 8.965 -7.255 -11.859 1.00 88.81 75 GLY A O 1
ATOM 593 N N . HIS A 1 76 ? 8.632 -8.201 -13.866 1.00 88.75 76 HIS A N 1
ATOM 594 C CA . HIS A 1 76 ? 10.009 -8.682 -14.006 1.00 88.75 76 HIS A CA 1
ATOM 595 C C . HIS A 1 76 ? 10.946 -7.622 -14.598 1.00 88.75 76 HIS A C 1
ATOM 597 O O . HIS A 1 76 ? 12.122 -7.900 -14.813 1.00 88.75 76 HIS A O 1
ATOM 603 N N . GLN A 1 77 ? 10.423 -6.445 -14.957 1.00 91.00 77 GLN A N 1
ATOM 604 C CA . GLN A 1 77 ? 11.177 -5.326 -15.534 1.00 91.00 77 GLN A CA 1
ATOM 605 C C . GLN A 1 77 ? 11.963 -5.702 -16.807 1.00 91.00 77 GLN A C 1
ATOM 607 O O . GLN A 1 77 ? 13.015 -5.142 -17.097 1.00 91.00 77 GLN A O 1
ATOM 612 N N . GLY A 1 78 ? 11.459 -6.680 -17.570 1.00 92.88 78 GLY A N 1
ATOM 613 C CA . GLY A 1 78 ? 12.107 -7.182 -18.786 1.00 92.88 78 GLY A CA 1
ATOM 614 C C . GLY A 1 78 ? 13.137 -8.296 -18.561 1.00 92.88 78 GLY A C 1
ATOM 615 O O . GLY A 1 78 ? 13.677 -8.825 -19.531 1.00 92.88 78 GLY A O 1
ATOM 616 N N . HIS A 1 79 ? 13.394 -8.690 -17.311 1.00 93.25 79 HIS A N 1
ATOM 617 C CA . HIS A 1 79 ? 14.329 -9.759 -16.970 1.00 93.25 79 HIS A CA 1
ATOM 618 C C . HIS A 1 79 ? 13.624 -11.122 -16.970 1.00 93.25 79 HIS A C 1
ATOM 620 O O . HIS A 1 79 ? 12.854 -11.431 -16.062 1.00 93.25 79 HIS A O 1
ATOM 626 N N . GLN A 1 80 ? 13.894 -11.964 -17.973 1.00 92.88 80 GLN A N 1
ATOM 627 C CA . GLN A 1 80 ? 13.308 -13.306 -18.066 1.00 92.88 80 GLN A CA 1
ATOM 628 C C . GLN A 1 80 ? 14.208 -14.367 -17.423 1.00 92.88 80 GLN A C 1
ATOM 630 O O . GLN A 1 80 ? 15.217 -14.746 -18.021 1.00 92.88 80 GLN A O 1
ATOM 635 N N . PRO A 1 81 ? 13.853 -14.900 -16.236 1.00 91.19 81 PRO A N 1
ATOM 636 C CA . PRO A 1 81 ? 14.699 -15.856 -15.519 1.00 91.19 81 PRO A CA 1
ATOM 637 C C . PRO A 1 81 ? 14.811 -17.216 -16.220 1.00 91.19 81 PRO A C 1
ATOM 639 O O . PRO A 1 81 ? 15.700 -17.994 -15.896 1.00 91.19 81 PRO A O 1
ATOM 642 N N . GLN A 1 82 ? 13.916 -17.511 -17.168 1.00 94.56 82 GLN A N 1
ATOM 643 C CA . GLN A 1 82 ? 13.917 -18.766 -17.928 1.00 94.56 82 GLN A CA 1
ATOM 644 C C . GLN A 1 82 ? 14.712 -18.682 -19.241 1.00 94.56 82 GLN A C 1
ATOM 646 O O . GLN A 1 82 ? 14.846 -19.685 -19.940 1.00 94.56 82 GLN A O 1
ATOM 651 N N . TRP A 1 83 ? 15.207 -17.501 -19.623 1.00 96.56 83 TRP A N 1
ATOM 652 C CA . TRP A 1 83 ? 16.011 -17.329 -20.835 1.00 96.56 83 TRP A CA 1
ATOM 653 C C . TRP A 1 83 ? 17.493 -17.599 -20.564 1.00 96.56 83 TRP A C 1
ATOM 655 O O . TRP A 1 83 ? 17.946 -17.597 -19.424 1.00 96.56 83 TRP A O 1
ATOM 665 N N . ILE A 1 84 ? 18.267 -17.800 -21.638 1.00 97.06 84 ILE A N 1
ATOM 666 C CA . ILE A 1 84 ? 19.721 -18.039 -21.565 1.00 97.06 84 ILE A CA 1
ATOM 667 C C . ILE A 1 84 ? 20.443 -16.901 -20.821 1.00 97.06 84 ILE A C 1
ATOM 669 O O . ILE A 1 84 ? 21.414 -17.140 -20.111 1.00 97.06 84 ILE A O 1
ATOM 673 N N . SER A 1 85 ? 19.965 -15.665 -20.975 1.00 96.12 85 SER A N 1
ATOM 674 C CA . SER A 1 85 ? 20.444 -14.497 -20.243 1.00 96.12 85 SER A CA 1
ATOM 675 C C . SER A 1 85 ? 19.256 -13.732 -19.680 1.00 96.12 85 SER A C 1
ATOM 677 O O . SER A 1 85 ? 18.248 -13.557 -20.362 1.00 96.12 85 SER A O 1
ATOM 679 N N . THR A 1 86 ? 19.401 -13.233 -18.455 1.00 95.31 86 THR A N 1
ATOM 680 C CA . THR A 1 86 ? 18.429 -12.339 -17.815 1.00 95.31 86 THR A CA 1
ATOM 681 C C . THR A 1 86 ? 18.641 -10.875 -18.196 1.00 95.31 86 THR A C 1
ATOM 683 O O . THR A 1 86 ? 17.899 -10.007 -17.738 1.00 95.31 86 THR A O 1
ATOM 686 N N . PHE A 1 87 ? 19.660 -10.568 -19.004 1.00 97.06 87 PHE A N 1
ATOM 687 C CA . PHE A 1 87 ? 19.949 -9.205 -19.431 1.00 97.06 87 PHE A CA 1
ATOM 688 C C . PHE A 1 87 ? 18.860 -8.690 -20.398 1.00 97.06 87 PHE A C 1
ATOM 690 O O . PHE A 1 87 ? 18.542 -9.372 -21.376 1.00 97.06 87 PHE A O 1
ATOM 697 N N . PRO A 1 88 ? 18.296 -7.488 -20.170 1.00 95.94 88 PRO A N 1
ATOM 698 C CA . PRO A 1 88 ? 17.138 -6.988 -20.905 1.00 95.94 88 PRO A CA 1
ATOM 699 C C . PRO A 1 88 ? 17.566 -6.331 -22.230 1.00 95.94 88 PRO A C 1
ATOM 701 O O . PRO A 1 88 ? 17.478 -5.113 -22.395 1.00 95.94 88 PRO A O 1
ATOM 704 N N .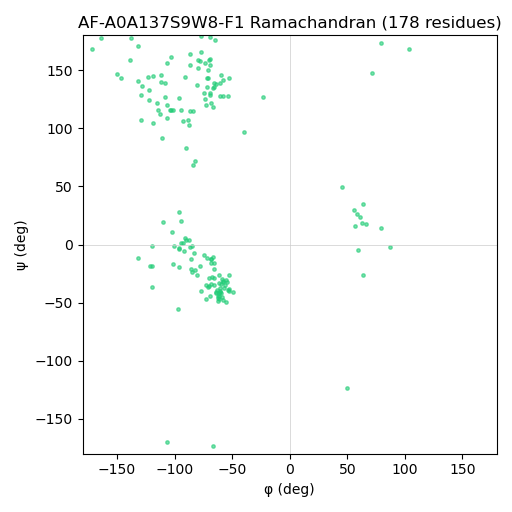 PHE A 1 89 ? 18.053 -7.139 -23.181 1.00 97.31 89 PHE A N 1
ATOM 705 C CA . PHE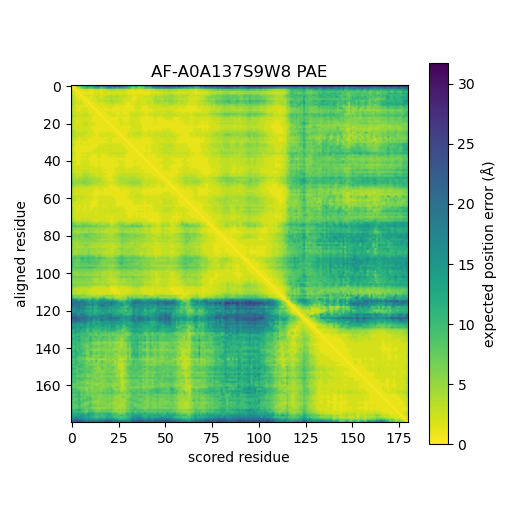 A 1 89 ? 18.593 -6.676 -24.473 1.00 97.31 89 PHE A CA 1
ATOM 706 C C . PHE A 1 89 ? 17.629 -5.762 -25.244 1.00 97.31 89 PHE A C 1
ATOM 708 O O . PHE A 1 89 ? 18.066 -4.756 -25.800 1.00 97.31 89 PHE A O 1
ATOM 715 N N . PHE A 1 90 ? 16.327 -6.069 -25.204 1.00 96.44 90 PHE A N 1
ATOM 716 C CA . PHE A 1 90 ? 15.261 -5.298 -25.857 1.00 96.44 90 PHE A CA 1
ATOM 717 C C . PHE A 1 90 ? 15.255 -3.811 -25.461 1.00 96.44 90 PHE A C 1
ATOM 719 O O . PHE A 1 90 ? 14.947 -2.948 -26.275 1.00 96.44 90 PHE A O 1
ATOM 726 N N . TYR A 1 91 ? 15.659 -3.497 -24.228 1.00 95.19 91 TYR A N 1
ATOM 727 C CA . TYR A 1 91 ? 15.574 -2.153 -23.655 1.00 95.19 91 TYR A CA 1
ATOM 728 C C . TYR A 1 91 ? 16.856 -1.322 -23.809 1.00 95.19 91 TYR A C 1
ATOM 730 O O . TYR A 1 91 ? 16.910 -0.193 -23.330 1.00 95.19 91 TYR A O 1
ATOM 738 N N . GLN A 1 92 ? 17.906 -1.850 -24.451 1.00 95.50 92 GLN A N 1
ATOM 739 C CA . GLN A 1 92 ? 19.205 -1.164 -24.525 1.00 95.50 92 GLN A CA 1
ATOM 740 C C . GLN A 1 92 ? 19.330 -0.152 -25.671 1.00 95.50 92 GLN A C 1
ATOM 742 O O . GLN A 1 92 ? 20.308 0.590 -25.709 1.00 95.50 92 GLN A O 1
ATOM 747 N N . GLY A 1 93 ? 18.405 -0.150 -26.637 1.00 91.62 93 GLY A N 1
ATOM 748 C CA . GLY A 1 93 ? 18.495 0.727 -27.812 1.00 91.62 93 GLY A CA 1
ATOM 749 C C . GLY A 1 93 ? 19.746 0.494 -28.677 1.00 91.62 93 GLY A C 1
ATOM 750 O O . GLY A 1 93 ? 20.189 1.404 -29.370 1.00 91.62 93 GLY A O 1
ATOM 751 N N . ASN A 1 94 ? 20.341 -0.702 -28.616 1.00 94.56 94 ASN A N 1
ATOM 752 C CA . ASN A 1 94 ? 21.531 -1.070 -29.383 1.00 94.56 94 ASN A CA 1
ATOM 753 C C . ASN A 1 94 ? 21.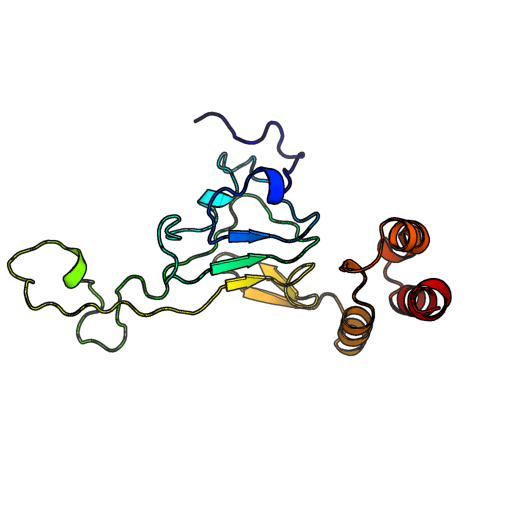122 -1.815 -30.660 1.00 94.56 94 ASN A C 1
ATOM 755 O O . ASN A 1 94 ? 20.432 -2.830 -30.587 1.00 94.56 94 ASN A O 1
ATOM 759 N N . GLU A 1 95 ? 21.590 -1.345 -31.817 1.00 95.19 95 GLU A N 1
ATOM 760 C CA . GLU A 1 95 ? 21.295 -1.929 -33.135 1.00 95.19 95 GLU A CA 1
ATOM 761 C C . GLU A 1 95 ? 21.700 -3.405 -33.262 1.00 95.19 95 GLU A C 1
ATOM 763 O O . GLU A 1 95 ? 21.009 -4.183 -33.914 1.00 95.19 95 GLU A O 1
ATOM 768 N N . ASN A 1 96 ? 22.756 -3.829 -32.562 1.00 96.69 96 ASN A N 1
ATOM 769 C CA . ASN A 1 96 ? 23.191 -5.228 -32.552 1.00 96.69 96 ASN A CA 1
ATOM 770 C C . ASN A 1 96 ? 22.199 -6.150 -31.827 1.00 96.69 96 ASN A C 1
ATOM 772 O O . ASN A 1 96 ? 22.310 -7.370 -31.913 1.00 96.69 96 ASN A O 1
ATOM 776 N N . PHE A 1 97 ? 21.244 -5.577 -31.091 1.00 96.12 97 PHE A N 1
ATOM 777 C CA . PHE A 1 97 ? 20.187 -6.284 -30.375 1.00 96.12 97 PHE A CA 1
ATOM 778 C C . PHE A 1 97 ? 18.811 -6.047 -31.009 1.00 96.12 97 PHE A C 1
ATOM 780 O O . PHE A 1 97 ? 17.804 -6.265 -30.342 1.00 96.12 97 PHE A O 1
ATOM 787 N N . ALA A 1 98 ? 18.741 -5.610 -32.273 1.00 94.44 98 ALA A N 1
ATOM 788 C CA . ALA A 1 98 ? 17.472 -5.307 -32.942 1.00 94.44 98 ALA A CA 1
ATOM 789 C C . ALA A 1 98 ? 16.476 -6.487 -32.943 1.00 94.44 98 ALA A C 1
ATOM 791 O O . ALA A 1 98 ? 15.272 -6.265 -32.857 1.00 94.44 98 ALA A O 1
ATOM 792 N N . ASP A 1 99 ? 16.973 -7.729 -32.961 1.00 96.50 99 ASP A N 1
ATOM 793 C CA . ASP A 1 99 ? 16.155 -8.952 -32.908 1.00 96.50 99 ASP A CA 1
ATOM 794 C C . ASP A 1 99 ? 15.830 -9.421 -31.476 1.00 96.50 99 ASP A C 1
ATOM 796 O O . ASP A 1 99 ? 15.252 -10.497 -31.274 1.00 96.50 99 ASP A O 1
ATOM 800 N N . ALA A 1 100 ? 16.228 -8.657 -30.452 1.00 96.38 100 ALA A N 1
ATOM 801 C CA . ALA A 1 100 ? 15.907 -8.983 -29.074 1.00 96.38 100 ALA A CA 1
ATOM 802 C C . ALA A 1 100 ? 14.389 -9.006 -28.880 1.00 96.38 100 ALA A C 1
ATOM 804 O O . ALA A 1 100 ? 13.652 -8.157 -29.374 1.00 96.38 100 ALA A O 1
ATOM 805 N N . LYS A 1 101 ? 13.916 -9.995 -28.125 1.00 96.44 101 LYS A N 1
ATOM 806 C CA . LYS A 1 101 ? 12.504 -10.117 -27.769 1.00 96.44 101 LYS A CA 1
ATOM 807 C C . LYS A 1 101 ? 12.247 -9.388 -26.462 1.00 96.44 101 LYS A C 1
ATOM 809 O O . LYS A 1 101 ? 13.083 -9.436 -25.559 1.00 96.44 101 LYS A O 1
ATOM 814 N N . ASP A 1 102 ? 11.076 -8.771 -26.349 1.00 95.38 102 ASP A N 1
ATOM 815 C CA . ASP A 1 102 ? 10.631 -8.218 -25.077 1.00 95.38 102 ASP A CA 1
ATOM 816 C C . ASP A 1 102 ? 10.378 -9.355 -24.078 1.00 95.38 102 ASP A C 1
ATOM 818 O O . ASP A 1 102 ? 9.564 -10.251 -24.310 1.00 95.38 102 ASP A O 1
ATOM 822 N N . GLY A 1 103 ? 11.136 -9.336 -22.984 1.00 91.31 103 GLY A N 1
ATOM 823 C CA . GLY A 1 103 ? 11.001 -10.260 -21.866 1.00 91.31 103 GLY A CA 1
ATOM 824 C C . GLY A 1 103 ? 10.055 -9.750 -20.781 1.00 91.31 103 GLY A C 1
ATOM 825 O O . GLY A 1 103 ? 9.975 -10.342 -19.708 1.00 91.31 103 GLY A O 1
ATOM 826 N N . PHE A 1 104 ? 9.371 -8.627 -20.973 1.00 92.81 104 PHE A N 1
ATOM 827 C CA . PHE A 1 104 ? 8.486 -8.102 -19.949 1.00 92.81 104 PHE A CA 1
ATOM 828 C C . PHE A 1 104 ? 7.288 -9.016 -19.712 1.00 92.81 104 PHE A C 1
ATOM 830 O O . PHE A 1 104 ? 6.617 -9.484 -20.630 1.00 92.81 104 PHE A O 1
ATOM 837 N N . GLN A 1 105 ? 7.005 -9.235 -18.435 1.00 90.44 105 GLN A N 1
ATOM 838 C CA . GLN A 1 105 ? 5.779 -9.857 -17.984 1.00 90.44 105 GLN A CA 1
ATOM 839 C C . GLN A 1 105 ? 5.387 -9.236 -16.643 1.00 90.44 105 GLN A C 1
ATOM 841 O O . GLN A 1 105 ? 6.229 -8.849 -15.823 1.00 90.44 105 GLN A O 1
ATOM 846 N N . ARG A 1 106 ? 4.075 -9.085 -16.483 1.00 90.12 106 ARG A N 1
ATOM 847 C CA . ARG A 1 106 ? 3.431 -8.528 -15.297 1.00 90.12 106 ARG A CA 1
ATOM 848 C C . ARG A 1 106 ? 3.525 -9.512 -14.137 1.00 90.12 106 ARG A C 1
ATOM 850 O O . ARG A 1 106 ? 3.387 -10.716 -14.351 1.00 90.12 106 ARG A O 1
ATOM 857 N N . ALA A 1 107 ? 3.707 -8.993 -12.925 1.00 89.50 107 ALA A N 1
ATOM 858 C CA . ALA A 1 107 ? 3.577 -9.804 -11.713 1.00 89.50 107 ALA A CA 1
ATOM 859 C C . ALA A 1 107 ? 2.113 -9.891 -11.251 1.00 89.50 107 ALA A C 1
ATOM 861 O O . ALA A 1 107 ? 1.743 -10.856 -10.586 1.00 89.50 107 ALA A O 1
ATOM 862 N N . GLY A 1 108 ? 1.287 -8.914 -11.640 1.00 90.94 108 GLY A N 1
ATOM 863 C CA . GLY A 1 108 ? -0.051 -8.696 -11.100 1.00 90.94 108 GLY A CA 1
ATOM 864 C C . GLY A 1 108 ? -0.073 -7.516 -10.128 1.00 90.94 108 GLY A C 1
ATOM 865 O O . GLY A 1 108 ? 0.973 -6.993 -9.740 1.00 90.94 108 GLY A O 1
ATOM 866 N N . ASP A 1 109 ? -1.275 -7.078 -9.759 1.00 90.81 109 ASP A N 1
ATOM 867 C CA . ASP A 1 109 ? -1.452 -5.944 -8.852 1.00 90.81 109 ASP A CA 1
ATOM 868 C C . ASP A 1 109 ? -0.915 -6.267 -7.448 1.00 90.81 109 ASP A C 1
ATOM 870 O O . ASP A 1 109 ? -1.132 -7.353 -6.907 1.00 90.81 109 ASP A O 1
ATOM 874 N N . THR A 1 110 ? -0.249 -5.292 -6.832 1.00 90.50 110 THR A N 1
ATOM 875 C CA . THR A 1 110 ? 0.167 -5.366 -5.428 1.00 90.50 110 THR A CA 1
ATOM 876 C C . THR A 1 110 ? -0.984 -4.876 -4.562 1.00 90.50 110 THR A C 1
ATOM 878 O O . THR A 1 110 ? -1.337 -3.698 -4.620 1.00 90.50 110 THR A O 1
ATOM 881 N N . VAL A 1 111 ? -1.553 -5.758 -3.738 1.00 87.62 111 VAL A N 1
ATOM 882 C CA . VAL A 1 111 ? -2.708 -5.443 -2.885 1.00 87.62 111 VAL A CA 1
ATOM 883 C C . VAL A 1 111 ? -2.318 -5.503 -1.410 1.00 87.62 111 VAL A C 1
ATOM 885 O O . VAL A 1 111 ? -1.989 -6.563 -0.882 1.00 87.62 111 VAL A O 1
ATOM 888 N N . ILE A 1 112 ? -2.391 -4.360 -0.733 1.00 86.69 112 ILE A N 1
ATOM 889 C CA . ILE A 1 112 ? -2.312 -4.227 0.721 1.00 86.69 112 ILE A CA 1
ATOM 890 C C . ILE A 1 112 ? -3.739 -4.044 1.238 1.00 86.69 112 ILE A C 1
ATOM 892 O O . ILE A 1 112 ? -4.397 -3.061 0.908 1.00 86.69 112 ILE A O 1
ATOM 896 N N . GLY A 1 113 ? -4.232 -5.003 2.025 1.00 80.62 113 GLY A N 1
ATOM 897 C CA . GLY A 1 113 ? -5.575 -4.945 2.611 1.00 80.62 113 GLY A CA 1
ATOM 898 C C . GLY A 1 113 ? -5.756 -3.804 3.619 1.00 80.62 113 GLY A C 1
ATOM 899 O O . GLY A 1 113 ? -4.811 -3.088 3.948 1.00 80.62 113 GLY A O 1
ATOM 900 N N . ASN A 1 114 ? -6.976 -3.650 4.133 1.00 79.44 114 ASN A N 1
ATOM 901 C CA . ASN A 1 114 ? -7.260 -2.706 5.218 1.00 79.44 114 ASN A CA 1
ATOM 902 C C . ASN A 1 114 ? -6.499 -3.125 6.484 1.00 79.44 114 ASN A C 1
ATOM 904 O O . ASN A 1 114 ? -6.437 -4.317 6.776 1.00 79.44 114 ASN A O 1
ATOM 908 N N . ASP A 1 115 ? -5.917 -2.166 7.210 1.00 69.38 115 ASP A N 1
ATOM 909 C CA . ASP A 1 115 ? -5.089 -2.420 8.410 1.00 69.38 115 ASP A CA 1
ATOM 910 C C . ASP A 1 115 ? -3.872 -3.369 8.150 1.00 69.38 115 ASP A C 1
ATOM 912 O O . ASP A 1 115 ? -3.233 -3.840 9.094 1.00 69.38 115 ASP A O 1
ATOM 916 N N . VAL A 1 116 ? -3.520 -3.576 6.857 1.00 57.47 116 VAL A N 1
ATOM 917 C CA . VAL A 1 116 ? -2.570 -4.553 6.252 1.00 57.47 116 VAL A CA 1
ATOM 918 C C . VAL A 1 116 ? -3.084 -6.013 6.286 1.00 57.47 116 VAL A C 1
ATOM 920 O O . VAL A 1 116 ? -3.841 -6.362 7.184 1.00 57.47 116 VAL A O 1
ATOM 923 N N . GLU A 1 117 ? -2.730 -6.841 5.271 1.00 56.47 117 GLU A N 1
ATOM 924 C CA . GLU A 1 117 ? -3.166 -8.254 5.024 1.00 56.47 117 GLU A CA 1
ATOM 925 C C . GLU A 1 117 ? -3.643 -8.953 6.308 1.00 56.47 117 GLU A C 1
ATOM 927 O O . GLU A 1 117 ? -2.880 -8.901 7.263 1.00 56.47 117 GLU A O 1
ATOM 932 N N . PRO A 1 118 ? -4.842 -9.569 6.399 1.00 60.28 118 PRO A N 1
ATOM 933 C CA . PRO A 1 118 ? -5.614 -9.652 7.642 1.00 60.28 118 PRO A CA 1
ATOM 934 C C . PRO A 1 118 ? -4.772 -9.905 8.897 1.00 60.28 118 PRO A C 1
ATOM 936 O O . PRO A 1 118 ? -4.409 -11.037 9.214 1.00 60.28 118 PRO A O 1
ATOM 939 N N . TYR A 1 119 ? -4.453 -8.822 9.612 1.00 64.44 119 TYR A N 1
ATOM 940 C CA . TYR A 1 119 ? -3.720 -8.843 10.881 1.00 64.44 119 TYR A CA 1
ATOM 941 C C . TYR A 1 119 ? -2.289 -9.402 10.823 1.00 64.44 119 TYR A C 1
ATOM 943 O O . TYR A 1 119 ? -1.720 -9.757 11.854 1.00 64.44 119 TYR A O 1
ATOM 951 N N . SER A 1 120 ? -1.685 -9.462 9.646 1.00 66.81 120 SER A N 1
ATOM 952 C CA . SER A 1 120 ? -0.302 -9.843 9.370 1.00 66.81 120 SER A CA 1
ATOM 953 C C . SER A 1 120 ? 0.644 -8.709 9.771 1.00 66.81 120 SER A C 1
ATOM 955 O O . SER A 1 120 ? 0.453 -7.550 9.408 1.00 66.81 120 SER A O 1
ATOM 957 N N . ILE A 1 121 ? 1.689 -9.028 10.531 1.00 62.81 121 ILE A N 1
ATOM 958 C CA . ILE A 1 121 ? 2.808 -8.120 10.790 1.00 62.81 121 ILE A CA 1
ATOM 959 C C . ILE A 1 121 ? 3.885 -8.441 9.763 1.00 62.81 121 ILE A C 1
ATOM 961 O O . ILE A 1 121 ? 4.461 -9.530 9.781 1.00 62.81 121 ILE A O 1
ATOM 965 N N . VAL A 1 122 ? 4.180 -7.481 8.893 1.00 64.00 122 VAL A N 1
ATOM 966 C CA . VAL A 1 122 ? 5.252 -7.576 7.898 1.00 64.00 122 VAL A CA 1
ATOM 967 C C . VAL A 1 122 ? 6.375 -6.597 8.235 1.00 64.00 122 VAL A C 1
ATOM 969 O O . VAL A 1 122 ? 6.135 -5.509 8.754 1.00 64.00 122 VAL A O 1
ATOM 972 N N . GLY A 1 123 ? 7.619 -6.975 7.952 1.00 58.16 123 GLY A N 1
ATOM 973 C CA . GLY A 1 123 ? 8.779 -6.100 8.133 1.00 58.16 123 GLY A CA 1
ATOM 974 C C . GLY A 1 123 ? 10.013 -6.613 7.394 1.00 58.16 123 GLY A C 1
ATOM 975 O O . GLY A 1 123 ? 9.976 -7.694 6.807 1.00 58.16 123 GLY A O 1
ATOM 976 N N . SER A 1 124 ? 11.115 -5.855 7.456 1.00 45.56 124 SER A N 1
ATOM 977 C CA . SER A 1 124 ? 12.360 -6.051 6.683 1.00 45.56 124 SER A CA 1
ATOM 978 C C . SER A 1 124 ? 12.316 -5.541 5.229 1.00 45.56 124 SER A C 1
ATOM 980 O O . SER A 1 124 ? 11.286 -5.080 4.745 1.00 45.56 124 SER A O 1
ATOM 982 N N . ASN A 1 125 ? 13.470 -5.580 4.555 1.00 37.12 125 ASN A N 1
ATOM 983 C CA . ASN A 1 125 ? 13.639 -5.278 3.133 1.00 37.12 125 ASN A CA 1
ATOM 984 C C . ASN A 1 125 ? 14.420 -6.435 2.466 1.00 37.12 125 ASN A C 1
ATOM 986 O O . ASN A 1 125 ? 15.623 -6.554 2.717 1.00 37.12 125 ASN A O 1
ATOM 990 N N . PRO A 1 126 ? 13.777 -7.297 1.651 1.00 50.28 126 PRO A N 1
ATOM 991 C CA . PRO A 1 126 ? 12.362 -7.265 1.257 1.00 50.28 126 PRO A CA 1
ATOM 992 C C . PRO A 1 126 ? 11.414 -7.608 2.417 1.00 50.28 126 PRO A C 1
ATOM 994 O O . PRO A 1 126 ? 11.805 -8.309 3.354 1.00 50.28 126 PRO A O 1
ATOM 997 N N . ALA A 1 127 ? 10.172 -7.120 2.341 1.00 58.81 127 ALA A N 1
ATOM 998 C CA . ALA A 1 127 ? 9.148 -7.375 3.350 1.00 58.81 127 ALA A CA 1
ATOM 999 C C . ALA A 1 127 ? 8.865 -8.880 3.464 1.00 58.81 127 ALA A C 1
ATOM 1001 O O . ALA A 1 127 ? 8.602 -9.556 2.469 1.00 58.81 127 ALA A O 1
ATOM 1002 N N . LYS A 1 128 ? 8.926 -9.406 4.686 1.00 62.31 128 LYS A N 1
ATOM 1003 C CA . LYS A 1 128 ? 8.577 -10.793 5.005 1.00 62.31 128 LYS A CA 1
ATOM 1004 C C . LYS A 1 128 ? 7.492 -10.805 6.069 1.00 62.31 128 LYS A C 1
ATOM 1006 O O . LYS A 1 128 ? 7.504 -9.966 6.972 1.00 62.31 128 LYS A O 1
ATOM 1011 N N . HIS A 1 129 ? 6.585 -11.774 5.971 1.00 71.31 129 HIS A N 1
ATOM 1012 C CA . HIS A 1 129 ? 5.666 -12.081 7.060 1.00 71.31 129 HIS A CA 1
ATOM 1013 C C . HIS A 1 129 ? 6.472 -12.424 8.317 1.00 71.31 129 HIS A C 1
ATOM 1015 O O . HIS A 1 129 ? 7.373 -13.263 8.272 1.00 71.31 129 HIS A O 1
ATOM 1021 N N . ILE A 1 130 ? 6.163 -11.750 9.423 1.00 75.31 130 ILE A N 1
ATOM 1022 C CA . ILE A 1 130 ? 6.784 -11.989 10.726 1.00 75.31 130 ILE A CA 1
ATOM 1023 C C . ILE A 1 130 ? 5.882 -12.908 11.547 1.00 75.31 130 ILE A C 1
ATOM 1025 O O . ILE A 1 130 ? 6.338 -13.936 12.039 1.00 75.31 130 ILE A O 1
ATOM 1029 N N . ARG A 1 131 ? 4.617 -12.512 11.720 1.00 77.38 131 ARG A N 1
ATOM 1030 C CA . ARG A 1 131 ? 3.573 -13.257 12.440 1.00 77.38 131 ARG A CA 1
ATOM 1031 C C . ARG A 1 131 ? 2.218 -12.586 12.245 1.00 77.38 131 ARG A C 1
ATOM 1033 O O . ARG A 1 131 ? 2.163 -11.416 11.879 1.00 77.38 131 ARG A O 1
ATOM 1040 N N . TYR A 1 132 ? 1.141 -13.260 12.627 1.00 80.06 132 TYR A N 1
ATOM 1041 C CA . TYR A 1 132 ? -0.157 -12.617 12.829 1.00 80.06 132 TYR A CA 1
ATOM 1042 C C . TYR A 1 132 ? -0.242 -11.892 14.192 1.00 80.06 132 TYR A C 1
ATOM 1044 O O . TYR A 1 132 ? 0.441 -12.249 15.162 1.00 80.06 132 TYR A O 1
ATOM 1052 N N . ARG A 1 133 ? -1.069 -10.840 14.270 1.00 82.62 133 ARG A N 1
ATOM 1053 C CA . ARG A 1 133 ? -1.373 -10.075 15.496 1.00 82.62 133 ARG A CA 1
ATOM 1054 C C . ARG A 1 133 ? -2.273 -10.868 16.439 1.00 82.62 133 ARG A C 1
ATOM 1056 O O . ARG A 1 133 ? -2.095 -10.765 17.649 1.00 82.62 133 ARG A O 1
ATOM 1063 N N . PHE A 1 134 ? -3.192 -11.657 15.884 1.00 87.50 134 PHE A N 1
ATOM 1064 C CA . PHE A 1 134 ? -4.206 -12.417 16.613 1.00 87.50 134 PHE A CA 1
ATOM 1065 C C . PHE A 1 134 ? -4.265 -13.871 16.134 1.00 87.50 134 PHE A C 1
ATOM 1067 O O . PHE A 1 134 ? -3.633 -14.233 15.142 1.00 87.50 134 PHE A O 1
ATOM 1074 N N . THR A 1 135 ? -5.017 -14.710 16.848 1.00 90.56 135 THR A N 1
ATOM 1075 C CA . THR A 1 135 ? -5.278 -16.090 16.416 1.00 90.56 135 THR A CA 1
ATOM 1076 C C . THR A 1 135 ? -6.190 -16.114 15.191 1.00 90.56 135 THR A C 1
ATOM 1078 O O . THR A 1 135 ? -6.955 -15.177 14.968 1.00 90.56 135 THR A O 1
ATOM 1081 N N . GLU A 1 136 ? -6.174 -17.207 14.427 1.00 88.62 136 GLU A N 1
ATOM 1082 C CA . GLU A 1 136 ? -7.035 -17.376 13.246 1.00 88.62 136 GLU A CA 1
ATOM 1083 C C . GLU A 1 136 ? -8.522 -17.153 13.559 1.00 88.62 136 GLU A C 1
ATOM 1085 O O . GLU A 1 136 ? -9.223 -16.500 12.791 1.00 88.62 136 GLU A O 1
ATOM 1090 N N . GLN A 1 137 ? -9.001 -17.615 14.721 1.00 92.31 137 GLN A N 1
ATOM 1091 C CA . GLN A 1 137 ? -10.393 -17.413 15.139 1.00 92.31 137 GLN A CA 1
ATOM 1092 C C . GLN A 1 137 ? -10.714 -15.929 15.349 1.00 92.31 137 GLN A C 1
ATOM 1094 O O . GLN A 1 137 ? -11.771 -15.450 14.951 1.00 92.31 137 GLN A O 1
ATOM 1099 N N . LYS A 1 138 ? -9.790 -15.186 15.962 1.00 92.19 138 LYS A N 1
ATOM 1100 C CA . LYS A 1 138 ? -9.940 -13.748 16.208 1.00 92.19 138 LYS A CA 1
ATOM 1101 C C . LYS A 1 138 ? -9.846 -12.941 14.916 1.00 92.19 138 LYS A C 1
ATOM 1103 O O . LYS A 1 138 ? -10.585 -11.977 14.750 1.00 92.19 138 LYS A O 1
ATOM 1108 N N . ILE A 1 139 ? -8.986 -13.365 13.992 1.00 88.25 139 ILE A N 1
ATOM 1109 C CA . ILE A 1 139 ? -8.904 -12.807 12.640 1.00 88.25 139 ILE A CA 1
ATOM 1110 C C . ILE A 1 139 ? -10.227 -13.008 11.905 1.00 88.25 139 ILE A C 1
ATOM 1112 O O . ILE A 1 139 ? -10.742 -12.052 11.338 1.00 88.25 139 ILE A O 1
ATOM 1116 N N . ALA A 1 140 ? -10.804 -14.212 11.959 1.00 90.12 140 ALA A N 1
ATOM 1117 C CA . ALA A 1 140 ? -12.085 -14.502 11.323 1.00 90.12 140 ALA A CA 1
ATOM 1118 C C . ALA A 1 140 ? -13.210 -13.595 11.851 1.00 90.12 140 ALA A C 1
ATOM 1120 O O . ALA A 1 140 ? -13.928 -13.007 11.050 1.00 90.12 140 ALA A O 1
ATOM 1121 N N . ILE A 1 141 ? -13.295 -13.402 13.174 1.00 92.38 141 ILE A N 1
ATOM 1122 C CA . ILE A 1 141 ? -14.258 -12.475 13.795 1.00 92.38 141 ILE A CA 1
ATOM 1123 C C . ILE A 1 141 ? -14.072 -11.053 13.259 1.00 92.38 141 ILE A C 1
ATOM 1125 O O . ILE A 1 141 ? -15.025 -10.391 12.868 1.00 92.38 141 ILE A O 1
ATOM 1129 N N . LEU A 1 142 ? -12.839 -10.560 13.219 1.00 90.50 142 LEU A N 1
ATOM 1130 C CA . LEU A 1 142 ? -12.585 -9.199 12.763 1.00 90.50 142 LEU A CA 1
ATOM 1131 C C . LEU A 1 142 ? -12.855 -9.006 11.259 1.00 90.50 142 LEU A C 1
ATOM 1133 O O . LEU A 1 142 ? -13.323 -7.942 10.850 1.00 90.50 142 LEU A O 1
ATOM 1137 N N . LEU A 1 143 ? -12.595 -10.036 10.450 1.00 87.81 143 LEU A N 1
ATOM 1138 C CA . LEU A 1 143 ? -12.945 -10.071 9.029 1.00 87.81 143 LEU A CA 1
ATOM 1139 C C . LEU A 1 143 ? -14.456 -10.123 8.790 1.00 87.81 143 LEU A C 1
ATOM 1141 O O . LEU A 1 143 ? -14.917 -9.636 7.762 1.00 87.81 143 LEU A O 1
ATOM 1145 N N . GLU A 1 144 ? -15.217 -10.688 9.723 1.00 92.44 144 GLU A N 1
ATOM 1146 C CA . GLU A 1 144 ? -16.679 -10.659 9.707 1.00 92.44 144 GLU A CA 1
ATOM 1147 C C . GLU A 1 144 ? -17.212 -9.261 10.067 1.00 92.44 144 GLU A C 1
ATOM 1149 O O . GLU A 1 144 ? -18.039 -8.711 9.345 1.00 92.44 144 GLU A O 1
ATOM 1154 N N . ILE A 1 145 ? -16.669 -8.653 11.128 1.00 93.38 145 ILE A N 1
ATOM 1155 C CA . ILE A 1 145 ? -17.049 -7.327 11.648 1.00 93.38 145 ILE A CA 1
ATOM 1156 C C . ILE A 1 145 ? -16.830 -6.207 10.618 1.00 93.38 145 ILE A C 1
ATOM 1158 O O . ILE A 1 145 ? -17.638 -5.280 10.541 1.00 93.38 145 ILE A O 1
ATOM 1162 N N . GLN A 1 146 ? -15.715 -6.260 9.875 1.00 89.62 146 GLN A N 1
ATOM 1163 C CA . GLN A 1 146 ? -15.291 -5.235 8.908 1.00 89.62 146 GLN A CA 1
ATOM 1164 C C . GLN A 1 146 ? -15.421 -3.801 9.444 1.00 89.62 146 GLN A C 1
ATOM 1166 O O . GLN A 1 146 ? -15.978 -2.926 8.790 1.00 89.62 146 GLN A O 1
ATOM 1171 N N . TRP A 1 147 ? -14.898 -3.541 10.645 1.00 91.50 147 TRP A N 1
ATOM 1172 C CA . TRP A 1 147 ? -15.071 -2.255 11.340 1.00 91.50 147 TRP A CA 1
ATOM 1173 C C . TRP A 1 147 ? -14.675 -1.025 10.504 1.00 91.50 147 TRP A C 1
ATOM 1175 O O . TRP A 1 147 ? -15.216 0.058 10.701 1.00 91.50 147 TRP A O 1
ATOM 1185 N N . TRP A 1 148 ? -13.765 -1.180 9.538 1.00 87.38 148 TRP A N 1
ATOM 1186 C CA . TRP A 1 148 ? -13.349 -0.124 8.608 1.00 87.38 148 TRP A CA 1
ATOM 1187 C C . TRP A 1 148 ? -14.448 0.328 7.632 1.00 87.38 148 TRP A C 1
ATOM 1189 O O . TRP A 1 148 ? -14.244 1.309 6.921 1.00 87.38 148 TRP A O 1
ATOM 1199 N N . THR A 1 149 ? -15.580 -0.375 7.547 1.00 86.88 149 THR A N 1
ATOM 1200 C CA . THR A 1 149 ? -16.746 0.037 6.747 1.00 86.88 149 THR A CA 1
ATOM 1201 C C . THR A 1 149 ? -17.805 0.767 7.571 1.00 86.88 149 THR A C 1
ATOM 1203 O O . THR A 1 149 ? -18.827 1.168 7.018 1.00 86.88 149 THR A O 1
ATOM 1206 N N . TRP A 1 150 ? -17.617 0.881 8.886 1.00 91.69 150 TRP A N 1
ATOM 1207 C CA . TRP A 1 150 ? -18.586 1.507 9.779 1.00 91.69 150 TRP A CA 1
ATOM 1208 C C . TRP A 1 150 ? -18.591 3.027 9.615 1.00 91.69 150 TRP A C 1
ATOM 1210 O O . TRP A 1 150 ? -17.604 3.632 9.193 1.00 91.69 150 TRP A O 1
ATOM 1220 N N . THR A 1 151 ? -19.703 3.664 9.979 1.00 92.31 151 THR A N 1
ATOM 1221 C CA . THR A 1 151 ? -19.777 5.128 10.025 1.00 92.31 151 THR A CA 1
ATOM 1222 C C . THR A 1 151 ? -18.912 5.684 11.158 1.00 92.31 151 THR A C 1
ATOM 1224 O O . THR A 1 151 ? -18.615 4.997 12.140 1.00 92.31 151 THR A O 1
ATOM 1227 N N . GLU A 1 152 ? -18.543 6.965 11.076 1.00 89.62 152 GLU A N 1
ATOM 1228 C CA . GLU A 1 152 ? -17.801 7.631 12.155 1.00 89.62 152 GLU A CA 1
ATOM 1229 C C . GLU A 1 152 ? -18.548 7.586 13.497 1.00 89.62 152 GLU A C 1
ATOM 1231 O O . GLU A 1 152 ? -17.920 7.493 14.548 1.00 89.62 152 GLU A O 1
ATOM 1236 N N . GLU A 1 153 ? -19.884 7.616 13.480 1.00 91.62 153 GLU A N 1
ATOM 1237 C CA . GLU A 1 153 ? -20.707 7.534 14.690 1.00 91.62 153 GLU A CA 1
ATOM 1238 C C . GLU A 1 153 ? -20.634 6.144 15.340 1.00 91.62 153 GLU A C 1
ATOM 1240 O O . GLU A 1 153 ? -20.412 6.041 16.549 1.00 91.62 153 GLU A O 1
ATOM 1245 N N . GLN A 1 154 ? -20.721 5.082 14.533 1.00 92.88 154 GLN A N 1
ATOM 1246 C CA . GLN A 1 154 ? -20.542 3.700 14.987 1.00 92.88 154 GLN A CA 1
ATOM 1247 C C . GLN A 1 154 ? -19.124 3.480 15.538 1.00 92.88 154 GLN A C 1
ATOM 1249 O O . GLN A 1 154 ? -18.945 2.927 16.625 1.00 92.88 154 GLN A O 1
ATOM 1254 N N . LEU A 1 155 ? -18.098 3.988 14.846 1.00 92.50 155 LEU A N 1
ATOM 1255 C CA . LEU A 1 155 ? -16.712 3.920 15.322 1.00 92.50 155 LEU A CA 1
ATOM 1256 C C . LEU A 1 155 ? -16.500 4.703 16.616 1.00 92.50 155 LEU A C 1
ATOM 1258 O O . LEU A 1 155 ? -15.817 4.229 17.525 1.00 92.50 155 LEU A O 1
ATOM 1262 N N . LYS A 1 156 ? -17.101 5.889 16.729 1.00 93.19 156 LYS A N 1
ATOM 1263 C CA . LYS A 1 156 ? -17.020 6.718 17.933 1.00 93.19 156 LYS A CA 1
ATOM 1264 C C . LYS A 1 156 ? -17.575 5.982 19.152 1.00 93.19 156 LYS A C 1
ATOM 1266 O O . LYS A 1 156 ? -16.959 6.050 20.215 1.00 93.19 156 LYS A O 1
ATOM 1271 N N . GLY A 1 157 ? -18.690 5.265 19.004 1.00 92.06 157 GLY A N 1
ATOM 1272 C CA . GLY A 1 157 ? -19.257 4.434 20.071 1.00 92.06 157 GLY A CA 1
ATOM 1273 C C . GLY A 1 157 ? -18.364 3.250 20.459 1.00 92.06 157 GLY A C 1
ATOM 1274 O O . GLY A 1 157 ? -18.263 2.917 21.639 1.00 92.06 157 GLY A O 1
ATOM 1275 N N . ALA A 1 158 ? -17.657 2.664 19.490 1.00 95.06 158 ALA A N 1
ATOM 1276 C CA . ALA A 1 158 ? -16.752 1.535 19.699 1.00 95.06 158 ALA A CA 1
ATOM 1277 C C . ALA A 1 158 ? -15.344 1.920 20.186 1.00 95.06 158 ALA A C 1
ATOM 1279 O O . ALA A 1 158 ? -14.553 1.035 20.510 1.00 95.06 158 ALA A O 1
ATOM 1280 N N . MET A 1 159 ? -14.996 3.210 20.244 1.00 94.50 159 MET A N 1
ATOM 1281 C CA . MET A 1 159 ? -13.611 3.664 20.437 1.00 94.50 159 MET A CA 1
ATOM 1282 C C . MET A 1 159 ? -12.888 3.061 21.661 1.00 94.50 159 MET A C 1
ATOM 1284 O O . MET A 1 159 ? -11.723 2.682 21.521 1.00 94.50 159 MET A O 1
ATOM 1288 N N . PRO A 1 160 ? -13.528 2.884 22.840 1.00 95.44 160 PRO A N 1
ATOM 1289 C CA . PRO A 1 160 ? -12.881 2.201 23.963 1.00 95.44 160 PRO A CA 1
ATOM 1290 C C . PRO A 1 160 ? -12.458 0.759 23.641 1.00 95.44 160 PRO A C 1
ATOM 1292 O O . PRO A 1 160 ? -11.421 0.311 24.120 1.00 95.44 160 PRO A O 1
ATOM 1295 N N . LEU A 1 161 ? -13.231 0.049 22.811 1.00 95.44 161 LEU A N 1
ATOM 1296 C CA . LEU A 1 161 ? -12.943 -1.320 22.370 1.00 95.44 161 LEU A CA 1
ATOM 1297 C C . LEU A 1 161 ? -11.863 -1.339 21.284 1.00 95.44 161 LEU A C 1
ATOM 1299 O O . LEU A 1 161 ? -10.967 -2.178 21.343 1.00 95.44 161 LEU A O 1
ATOM 1303 N N . MET A 1 162 ? -11.904 -0.383 20.348 1.00 90.81 162 MET A N 1
ATOM 1304 C CA . MET A 1 162 ? -10.888 -0.216 19.295 1.00 90.81 162 MET A CA 1
ATOM 1305 C C . MET A 1 162 ? -9.483 0.023 19.867 1.00 90.81 162 MET A C 1
ATOM 1307 O O . MET A 1 162 ? -8.487 -0.374 19.269 1.00 90.81 162 MET A O 1
ATOM 1311 N N . CYS A 1 163 ? -9.407 0.631 21.052 1.00 91.38 163 CYS A N 1
ATOM 1312 C CA . CYS A 1 163 ? -8.174 0.877 21.796 1.00 91.38 163 CYS A CA 1
ATOM 1313 C C . CYS A 1 163 ? -7.890 -0.199 22.866 1.00 91.38 163 CYS A C 1
ATOM 1315 O O . CYS A 1 163 ? -7.263 0.095 23.885 1.00 91.38 163 CYS A O 1
ATOM 1317 N N . SER A 1 164 ? -8.359 -1.433 22.662 1.00 93.50 164 SER A N 1
ATOM 1318 C CA . SER A 1 164 ? -8.191 -2.556 23.594 1.00 93.50 164 SER A CA 1
ATOM 1319 C C . SER A 1 164 ? -7.852 -3.865 22.867 1.00 93.50 164 SER A C 1
ATOM 1321 O O . SER A 1 164 ? -7.803 -3.920 21.640 1.00 93.50 164 SER A O 1
ATOM 1323 N N . GLU A 1 165 ? -7.633 -4.940 23.626 1.00 92.62 165 GLU A N 1
ATOM 1324 C CA . GLU A 1 165 ? -7.490 -6.304 23.095 1.00 92.62 165 GLU A CA 1
ATOM 1325 C C . GLU A 1 165 ? -8.815 -7.101 23.068 1.00 92.62 165 GLU A C 1
ATOM 1327 O O . GLU A 1 165 ? -8.831 -8.259 22.643 1.00 92.62 165 GLU A O 1
ATOM 1332 N N . ASP A 1 166 ? -9.939 -6.501 23.492 1.00 96.06 166 ASP A N 1
ATOM 1333 C CA . ASP A 1 166 ? -11.235 -7.182 23.638 1.00 96.06 166 ASP A CA 1
ATOM 1334 C C . ASP A 1 166 ? -12.008 -7.293 22.311 1.00 96.06 166 ASP A C 1
ATOM 1336 O O . ASP A 1 166 ? -13.041 -6.657 22.084 1.00 96.06 166 ASP A O 1
ATOM 1340 N N . ILE A 1 167 ? -11.515 -8.161 21.425 1.00 95.25 167 ILE A N 1
ATOM 1341 C CA . ILE A 1 167 ? -12.169 -8.480 20.144 1.00 95.25 167 ILE A CA 1
ATOM 1342 C C . ILE A 1 167 ? -13.563 -9.092 20.356 1.00 95.25 167 ILE A C 1
ATOM 1344 O O . ILE A 1 167 ? -14.462 -8.850 19.554 1.00 95.25 167 ILE A O 1
ATOM 1348 N N . ASP A 1 168 ? -13.778 -9.857 21.433 1.00 96.06 168 ASP A N 1
ATOM 1349 C CA . ASP A 1 168 ? -15.109 -10.424 21.701 1.00 96.06 168 ASP A CA 1
ATOM 1350 C C . ASP A 1 168 ? -16.094 -9.329 22.119 1.00 96.06 168 ASP A C 1
ATOM 1352 O O . ASP A 1 168 ? -17.270 -9.377 21.762 1.00 96.06 168 ASP A O 1
ATOM 1356 N N . GLY A 1 169 ? -15.625 -8.328 22.866 1.00 96.56 169 GLY A N 1
ATOM 1357 C CA . GLY A 1 169 ? -16.372 -7.115 23.177 1.00 96.56 169 GLY A CA 1
ATOM 1358 C C . GLY A 1 169 ? -16.729 -6.327 21.932 1.00 96.56 169 GLY A C 1
ATOM 1359 O O . GLY A 1 169 ? -17.889 -5.944 21.782 1.00 96.56 169 GLY A O 1
ATOM 1360 N N . LEU A 1 170 ? -15.779 -6.159 21.010 1.00 96.69 170 LEU A N 1
ATOM 1361 C CA . LEU A 1 170 ? -16.040 -5.514 19.724 1.00 96.69 170 LEU A CA 1
ATOM 1362 C C . LEU A 1 170 ? -17.078 -6.282 18.897 1.00 96.69 170 LEU A C 1
ATOM 1364 O O . LEU A 1 170 ? -17.988 -5.671 18.341 1.00 96.69 170 LEU A O 1
ATOM 1368 N N . HIS A 1 171 ? -17.001 -7.613 18.876 1.00 96.69 171 HIS A N 1
ATOM 1369 C CA . HIS A 1 171 ? -17.991 -8.456 18.209 1.00 96.69 171 HIS A CA 1
ATOM 1370 C C . HIS A 1 171 ? -19.389 -8.298 18.822 1.00 96.69 171 HIS A C 1
ATOM 1372 O O . HIS A 1 171 ? -20.359 -8.084 18.099 1.00 96.69 171 HIS A O 1
ATOM 1378 N N . ARG A 1 172 ? -19.499 -8.309 20.159 1.00 96.81 172 ARG A N 1
ATOM 1379 C CA . ARG A 1 172 ? -20.773 -8.042 20.852 1.00 96.81 172 ARG A CA 1
ATOM 1380 C C . ARG A 1 172 ? -21.310 -6.643 20.547 1.00 96.81 172 ARG A C 1
ATOM 1382 O O . ARG A 1 172 ? -22.516 -6.482 20.401 1.00 96.81 172 ARG A O 1
ATOM 1389 N N . TYR A 1 173 ? -20.448 -5.631 20.477 1.00 96.56 173 TYR A N 1
ATOM 1390 C CA . TYR A 1 173 ? -20.862 -4.277 20.110 1.00 96.56 173 TYR A CA 1
ATOM 1391 C C . TYR A 1 173 ? -21.428 -4.241 18.685 1.00 96.56 173 TYR A C 1
ATOM 1393 O O . TYR A 1 173 ? -22.534 -3.750 18.485 1.00 96.56 173 TYR A O 1
ATOM 1401 N N . TRP A 1 174 ? -20.714 -4.830 17.721 1.00 96.06 174 TRP A N 1
ATOM 1402 C CA . TRP A 1 174 ? -21.144 -4.915 16.323 1.00 96.06 174 TRP A CA 1
ATOM 1403 C C . TRP A 1 174 ? -22.525 -5.563 16.175 1.00 96.06 174 TRP A C 1
ATOM 1405 O O . TRP A 1 174 ? -23.415 -4.986 15.549 1.00 96.06 174 TRP A O 1
ATOM 1415 N N . GLN A 1 175 ? -22.726 -6.715 16.819 1.00 94.88 175 GLN A N 1
ATOM 1416 C CA . GLN A 1 175 ? -23.991 -7.450 16.761 1.00 94.88 175 GLN A CA 1
ATOM 1417 C C . GLN A 1 175 ? -25.176 -6.650 17.309 1.00 94.88 175 GLN A C 1
ATOM 1419 O O . GLN A 1 175 ? -26.269 -6.754 16.767 1.00 94.88 175 GLN A O 1
ATOM 1424 N N . ASN A 1 176 ? -24.963 -5.862 18.366 1.00 93.44 176 ASN A N 1
ATOM 1425 C CA . ASN A 1 176 ? -26.049 -5.180 19.071 1.00 93.44 176 ASN A CA 1
ATOM 1426 C C . ASN A 1 176 ? -26.275 -3.730 18.625 1.00 93.44 176 ASN A C 1
ATOM 1428 O O . ASN A 1 176 ? -27.281 -3.154 19.007 1.00 93.44 176 ASN A O 1
ATOM 1432 N N . GLN A 1 177 ? -25.307 -3.077 17.976 1.00 88.69 177 GLN A N 1
ATOM 1433 C CA . GLN A 1 177 ? -25.336 -1.617 17.760 1.00 88.69 177 GLN A CA 1
ATOM 1434 C C . GLN A 1 177 ? -25.042 -1.198 16.315 1.00 88.69 177 GLN A C 1
ATOM 1436 O O . GLN A 1 177 ? -25.193 -0.024 15.983 1.00 88.69 177 GLN A O 1
ATOM 1441 N N . VAL A 1 178 ? -24.570 -2.119 15.469 1.00 86.62 178 VAL A N 1
ATOM 1442 C CA . VAL A 1 178 ? -24.186 -1.824 14.077 1.00 86.62 178 VAL A CA 1
ATOM 1443 C C . VAL A 1 178 ? -25.013 -2.628 13.074 1.00 86.62 178 VAL A C 1
ATOM 1445 O O . VAL A 1 178 ? -25.317 -2.105 12.006 1.00 86.62 178 VAL A O 1
ATOM 1448 N N . LEU A 1 179 ? -25.353 -3.883 13.393 1.00 83.06 179 LEU A N 1
ATOM 1449 C CA . LEU A 1 179 ? -26.225 -4.719 12.556 1.00 83.06 179 LEU A CA 1
ATOM 1450 C C . LEU A 1 179 ? -27.729 -4.473 12.759 1.00 83.06 179 LEU A C 1
ATOM 1452 O O . LEU A 1 179 ? -28.500 -4.846 11.875 1.00 83.06 179 LEU A O 1
ATOM 1456 N N . GLU A 1 180 ? -28.137 -3.912 13.902 1.00 57.62 180 GLU A N 1
ATOM 1457 C CA . GLU A 1 180 ? -29.526 -3.476 14.151 1.00 57.62 180 GLU A CA 1
ATOM 1458 C C . GLU A 1 180 ? -29.867 -2.201 13.368 1.00 57.62 180 GLU A C 1
ATOM 1460 O O . GLU A 1 180 ? -30.984 -2.155 12.800 1.00 57.62 180 GLU A O 1
#

Nearest PDB structures (foldseek):
  6pua-assembly1_A  TM=9.537E-01  e=1.920E-27  Vibrio cholerae O1 biovar El Tor str. N16961
  6mfk-assembly1_A  TM=9.419E-01  e=3.054E-26  Elizabethkingia anophelis
  8j40-assembly1_A  TM=9.229E-01  e=3.704E-26  Acinetobacter baumannii
  1xat-assembly1_A  TM=9.303E-01  e=3.347E-24  Pseudomonas aeruginosa
  6pu9-assembly1_B  TM=8.939E-01  e=1.568E-23  Vibrio vulnificus CMCP6

Radius of gyration: 20.73 Å; Cα contacts (8 Å, |Δi|>4): 288; chains: 1; bounding box: 53×39×57 Å